Protein AF-A0A0D2M612-F1 (afdb_monomer_lite)

Secondary structure (DSSP, 8-state):
---------EEEESSS--HHHHHHTGGGS--HHHHHHHHT--S-EEEEEPPPBTTB---SEEEEEE--HHHHHHHHHHHHHHHHHHHHHHHHTTS------PPPP--S-PPPPEEEEEEE-TTT--EEEEEE-TT-EEEE--S---TTS-S--EEEEEEPPSSSEEEEEEEEEETTTEEEEEEEEEEE---STTTTS-TTTS-HHHHHHHTTHHHHHHHHHHHHHHHHHHTTPPPPPPPPHHHHHHHHHHHHHTT--SPPSSTTS----EEEE----SSS--

Foldseek 3Di:
DDDDDDADKDWAWLVDGDPLCVVQPVVVDDHQVRQCLFQVADDTKIKIFHDDFPNDGDTQKIKIWGAHPVVVVVVVVVQVVVVVVVVVCVVCVVPDDDDDDDDDDDDPDGQATKMWIWGAAPPQGKIKIFIAHQQKFKAQQQFPNDQLDDRQKIWIWHWDDDDQKIKIKTWIQHPPPGTDDIDIDIDGQDDDPCSSPDQVRSDPVSCVRHNCVVVVVVVVVVVVVVVCVVVVRHGHDGDDPPVSNVVRQVRRLVTGDRDTPDPDDRGTRMDIDGDPDDDDDD

InterPro domains:
  IPR010775 Protein of unknown function DUF1365 [PF07103] (6-71)
  IPR010775 Protein of unknown function DUF1365 [PF07103] (112-240)
  IPR010775 Protein of unknown function DUF1365 [PTHR33973] (4-253)

pLDDT: mean 79.57, std 15.53, range [31.64, 96.5]

Structure (mmCIF, N/CA/C/O backbone):
data_AF-A0A0D2M612-F1
#
_entry.id   AF-A0A0D2M612-F1
#
loop_
_atom_site.group_PDB
_atom_site.id
_atom_site.type_symbol
_atom_site.label_atom_id
_atom_site.label_alt_id
_atom_site.label_comp_id
_atom_site.label_asym_id
_atom_site.label_entity_id
_atom_site.label_seq_id
_atom_site.pdbx_PDB_ins_code
_atom_site.Cartn_x
_atom_site.Cartn_y
_atom_site.Cartn_z
_atom_site.occupancy
_atom_site.B_iso_or_equiv
_atom_site.auth_seq_id
_atom_site.auth_comp_id
_atom_site.auth_asym_id
_atom_site.auth_atom_id
_atom_site.pdbx_PDB_model_num
ATOM 1 N N . MET A 1 1 ? 21.727 5.507 -3.705 1.00 71.25 1 MET A N 1
ATOM 2 C CA . MET A 1 1 ? 21.324 6.864 -3.259 1.00 71.25 1 MET A CA 1
ATOM 3 C C . MET A 1 1 ? 20.181 6.697 -2.270 1.00 71.25 1 MET A C 1
ATOM 5 O O . MET A 1 1 ? 19.298 5.910 -2.564 1.00 71.25 1 MET A O 1
ATOM 9 N N . CYS A 1 2 ? 20.206 7.363 -1.112 1.00 81.06 2 CYS A N 1
ATOM 10 C CA . CYS A 1 2 ? 19.142 7.254 -0.105 1.00 81.06 2 CYS A CA 1
ATOM 11 C C . CYS A 1 2 ? 18.340 8.560 -0.070 1.00 81.06 2 CYS A C 1
ATOM 13 O O . CYS A 1 2 ? 18.929 9.632 0.064 1.00 81.06 2 CYS A O 1
ATOM 15 N N . VAL A 1 3 ? 17.015 8.472 -0.195 1.00 83.31 3 VAL A N 1
ATOM 16 C CA . VAL A 1 3 ? 16.101 9.618 -0.094 1.00 83.31 3 VAL A CA 1
ATOM 17 C C . VAL A 1 3 ? 15.212 9.407 1.126 1.00 83.31 3 VAL A C 1
ATOM 19 O O . VAL A 1 3 ? 14.628 8.340 1.294 1.00 83.31 3 VAL A O 1
ATOM 22 N N . ARG A 1 4 ? 15.118 10.419 1.992 1.00 87.69 4 ARG A N 1
ATOM 23 C CA . ARG A 1 4 ? 14.284 10.391 3.199 1.00 87.69 4 ARG A CA 1
ATOM 24 C C . ARG A 1 4 ? 13.426 11.640 3.253 1.00 87.69 4 ARG A C 1
ATOM 26 O O . ARG A 1 4 ? 13.924 12.743 3.045 1.00 87.69 4 ARG A O 1
ATOM 33 N N . TYR A 1 5 ? 12.150 11.465 3.556 1.00 85.69 5 TYR A N 1
ATOM 34 C CA . TYR A 1 5 ? 11.208 12.562 3.718 1.00 85.69 5 TYR A CA 1
ATOM 35 C C . TYR A 1 5 ? 10.126 12.172 4.722 1.00 85.69 5 TYR A C 1
ATOM 37 O O . TYR A 1 5 ? 9.835 10.994 4.920 1.00 85.69 5 TYR A O 1
ATOM 45 N N . ASN A 1 6 ? 9.559 13.175 5.389 1.00 87.62 6 ASN A N 1
ATOM 46 C CA . ASN A 1 6 ? 8.492 12.958 6.355 1.00 87.62 6 ASN A CA 1
ATOM 47 C C . ASN A 1 6 ? 7.161 12.824 5.630 1.00 87.62 6 ASN A C 1
ATOM 49 O O . ASN A 1 6 ? 6.849 13.634 4.754 1.00 87.62 6 ASN A O 1
ATOM 53 N N . VAL A 1 7 ? 6.377 11.841 6.054 1.00 87.75 7 VAL A N 1
ATOM 54 C CA . VAL A 1 7 ? 5.049 11.584 5.515 1.00 87.75 7 VAL A CA 1
ATOM 55 C C . VAL A 1 7 ? 4.008 11.503 6.610 1.00 87.75 7 VAL A C 1
ATOM 57 O O . VAL A 1 7 ? 4.328 11.167 7.751 1.00 87.75 7 VAL A O 1
ATOM 60 N N . ARG A 1 8 ? 2.758 11.788 6.249 1.00 88.38 8 ARG A N 1
ATOM 61 C CA . ARG A 1 8 ? 1.605 11.514 7.096 1.00 88.38 8 ARG A CA 1
ATOM 62 C C . ARG A 1 8 ? 0.716 10.500 6.391 1.00 88.38 8 ARG A C 1
ATOM 64 O O . ARG A 1 8 ? 0.225 10.765 5.301 1.00 88.38 8 ARG A O 1
ATOM 71 N N . VAL A 1 9 ? 0.545 9.351 7.029 1.00 91.25 9 VAL A N 1
ATOM 72 C CA . VAL A 1 9 ? -0.283 8.237 6.558 1.00 91.25 9 VAL A CA 1
ATOM 73 C C . VAL A 1 9 ? -1.474 8.065 7.493 1.00 91.25 9 VAL A C 1
ATOM 75 O O . VAL A 1 9 ? -1.416 8.482 8.654 1.00 91.25 9 VAL A O 1
ATOM 78 N N . ALA A 1 10 ? -2.548 7.470 6.991 1.00 92.44 10 ALA A N 1
ATOM 79 C CA . ALA A 1 10 ? -3.731 7.142 7.766 1.00 92.44 10 ALA A CA 1
ATOM 80 C C . ALA A 1 10 ? -3.769 5.634 8.015 1.00 92.44 10 ALA A C 1
ATOM 82 O O . ALA A 1 10 ? -3.538 4.843 7.102 1.00 92.44 10 ALA A O 1
ATOM 83 N N . LEU A 1 11 ? -4.065 5.260 9.258 1.00 93.31 11 LEU A N 1
ATOM 84 C CA . LEU A 1 11 ? -4.480 3.912 9.617 1.00 93.31 11 LEU A CA 1
ATOM 85 C C . LEU A 1 11 ? -5.979 3.984 9.910 1.00 93.31 11 LEU A C 1
ATOM 87 O O . LEU A 1 11 ? -6.378 4.624 10.883 1.00 93.31 11 LEU A O 1
ATOM 91 N N . VAL A 1 12 ? -6.782 3.404 9.030 1.00 93.38 12 VAL A N 1
ATOM 92 C CA . VAL A 1 12 ? -8.241 3.478 9.051 1.00 93.38 12 VAL A CA 1
ATOM 93 C C . VAL A 1 12 ? -8.795 2.137 9.499 1.00 93.38 12 VAL A C 1
ATOM 95 O O . VAL A 1 12 ? -8.426 1.110 8.939 1.00 93.38 12 VAL A O 1
ATOM 98 N N . ASP A 1 13 ? -9.671 2.147 10.495 1.00 93.88 13 ASP A N 1
ATOM 99 C CA . ASP A 1 13 ? -10.502 0.988 10.793 1.00 93.88 13 ASP A CA 1
ATOM 100 C C . ASP A 1 13 ? -11.608 0.902 9.735 1.00 93.88 13 ASP A C 1
ATOM 102 O O . ASP A 1 13 ? -12.352 1.864 9.555 1.00 93.88 13 ASP A O 1
ATOM 106 N N . LEU A 1 14 ? -11.665 -0.185 8.964 1.00 94.56 14 LEU A N 1
ATOM 107 C CA . LEU A 1 14 ? -12.682 -0.336 7.919 1.00 94.56 14 LEU A CA 1
ATOM 108 C C . LEU A 1 14 ? -14.039 -0.781 8.473 1.00 94.56 14 LEU A C 1
ATOM 110 O O . LEU A 1 14 ? -15.031 -0.668 7.752 1.00 94.56 14 LEU A O 1
ATOM 114 N N . ASP A 1 15 ? -14.086 -1.258 9.717 1.00 92.94 15 ASP A N 1
ATOM 115 C CA . ASP A 1 15 ? -15.319 -1.633 10.411 1.00 92.94 15 ASP A CA 1
ATOM 116 C C . ASP A 1 15 ? -15.980 -0.439 11.113 1.00 92.94 15 ASP A C 1
ATOM 118 O O . ASP A 1 15 ? -17.201 -0.404 11.254 1.00 92.94 15 ASP A O 1
ATOM 122 N N . ASP A 1 16 ? -15.187 0.571 11.477 1.00 92.81 16 ASP A N 1
ATOM 123 C CA . ASP A 1 16 ? -15.659 1.867 11.978 1.00 92.81 16 ASP A CA 1
ATOM 124 C C . ASP A 1 16 ? -14.892 3.029 11.310 1.00 92.81 16 ASP A C 1
ATOM 126 O O . ASP A 1 16 ? -14.028 3.676 11.921 1.00 92.81 16 ASP A O 1
ATOM 130 N N . PRO A 1 17 ? -15.134 3.281 10.007 1.00 92.69 17 PRO A N 1
ATOM 131 C CA . PRO A 1 17 ? -14.356 4.251 9.256 1.00 92.69 17 PRO A CA 1
ATOM 132 C C . PRO A 1 17 ? -14.694 5.694 9.658 1.00 92.69 17 PRO A C 1
ATOM 134 O O . PRO A 1 17 ? -15.864 6.070 9.777 1.00 92.69 17 PRO A O 1
ATOM 137 N N . PRO A 1 18 ? -13.689 6.582 9.767 1.00 90.88 18 PRO A N 1
ATOM 138 C CA . PRO A 1 18 ? -13.926 7.978 10.089 1.00 90.88 18 PRO A CA 1
ATOM 139 C C . PRO A 1 18 ? -14.673 8.681 8.949 1.00 90.88 18 PRO A C 1
ATOM 141 O O . PRO A 1 18 ? -14.439 8.430 7.765 1.00 90.88 18 PRO A O 1
ATOM 144 N N . ALA A 1 19 ? -15.513 9.658 9.298 1.00 89.88 19 ALA A N 1
ATOM 145 C CA . ALA A 1 19 ? -16.395 10.341 8.346 1.00 89.88 19 ALA A CA 1
ATOM 146 C C . ALA A 1 19 ? -15.673 10.962 7.133 1.00 89.88 19 ALA A C 1
ATOM 148 O O . ALA A 1 19 ? -16.235 11.026 6.039 1.00 89.88 19 ALA A O 1
ATOM 149 N N . TRP A 1 20 ? -14.429 11.428 7.303 1.00 89.06 20 TRP A N 1
ATOM 150 C CA . TRP A 1 20 ? -13.647 11.975 6.192 1.00 89.06 20 TRP A CA 1
ATOM 151 C C . TRP A 1 20 ? -13.295 10.904 5.152 1.00 89.06 20 TRP A C 1
ATOM 153 O O . TRP A 1 20 ? -13.288 11.210 3.961 1.00 89.06 20 TRP A O 1
ATOM 163 N N . PHE A 1 21 ? -13.036 9.665 5.583 1.00 91.81 21 PHE A N 1
ATOM 164 C CA . PHE A 1 21 ? -12.665 8.554 4.708 1.00 91.81 21 PHE A CA 1
ATOM 165 C C . PHE A 1 21 ? -13.871 8.111 3.888 1.00 91.81 21 PHE A C 1
ATOM 167 O O . PHE A 1 21 ? -13.800 8.078 2.659 1.00 91.81 21 PHE A O 1
ATOM 174 N N . VAL A 1 22 ? -15.003 7.901 4.569 1.00 91.25 22 VAL A N 1
ATOM 175 C CA . VAL A 1 22 ? -16.295 7.562 3.951 1.00 91.25 22 VAL A CA 1
ATOM 176 C C . VAL A 1 22 ? -16.655 8.555 2.847 1.00 91.25 22 VAL A C 1
ATOM 178 O O . VAL A 1 22 ? -17.017 8.165 1.741 1.00 91.25 22 VAL A O 1
ATOM 181 N N . ARG A 1 23 ? -16.501 9.857 3.116 1.00 89.56 23 ARG A N 1
ATOM 182 C CA . ARG A 1 23 ? -16.871 10.918 2.168 1.00 89.56 23 ARG A CA 1
ATOM 183 C C . ARG A 1 23 ? -15.920 11.085 0.985 1.00 89.56 23 ARG A C 1
ATOM 185 O O . ARG A 1 23 ? -16.337 11.674 -0.006 1.00 89.56 23 ARG A O 1
ATOM 192 N N . ARG A 1 24 ? -14.641 10.712 1.112 1.00 87.25 24 ARG A N 1
ATOM 193 C CA . ARG A 1 24 ? -13.596 11.176 0.175 1.00 87.25 24 ARG A CA 1
ATOM 194 C C . ARG A 1 24 ? -12.749 10.080 -0.461 1.00 87.25 24 ARG A C 1
ATOM 196 O O . ARG A 1 24 ? -12.130 10.378 -1.470 1.00 87.25 24 ARG A O 1
ATOM 203 N N . GLN A 1 25 ? -12.646 8.888 0.133 1.00 89.06 25 GLN A N 1
ATOM 204 C CA . GLN A 1 25 ? -11.690 7.857 -0.313 1.00 89.06 25 GLN A CA 1
ATOM 205 C C . GLN A 1 25 ? -12.197 6.414 -0.200 1.00 89.06 25 GLN A C 1
ATOM 207 O O . GLN A 1 25 ? -11.551 5.513 -0.724 1.00 89.06 25 GLN A O 1
ATOM 212 N N . GLN A 1 26 ? -13.336 6.153 0.453 1.00 90.62 26 GLN A N 1
ATOM 213 C CA . GLN A 1 26 ? -13.822 4.780 0.646 1.00 90.62 26 GLN A CA 1
ATOM 214 C C . GLN A 1 26 ? -14.010 4.013 -0.672 1.00 90.62 26 GLN A C 1
ATOM 216 O O . GLN A 1 26 ? -13.736 2.821 -0.721 1.00 90.62 26 GLN A O 1
ATOM 221 N N . GLN A 1 27 ? -14.440 4.688 -1.740 1.00 88.88 27 GLN A N 1
ATOM 222 C CA . GLN A 1 27 ? -14.674 4.061 -3.047 1.00 88.88 27 GLN A CA 1
ATOM 223 C C . GLN A 1 27 ? -13.384 3.585 -3.737 1.00 88.88 27 GLN A C 1
ATOM 225 O O . GLN A 1 27 ? -13.443 2.716 -4.603 1.00 88.88 27 GLN A O 1
ATOM 230 N N . ASP A 1 28 ? -12.224 4.113 -3.335 1.00 87.81 28 ASP A N 1
ATOM 231 C CA . ASP A 1 28 ? -10.924 3.761 -3.913 1.00 87.81 28 ASP A CA 1
ATOM 232 C C . ASP A 1 28 ? -10.301 2.509 -3.285 1.00 87.81 28 ASP A C 1
ATOM 234 O O . ASP A 1 28 ? -9.216 2.090 -3.703 1.00 87.81 28 ASP A O 1
ATOM 238 N N . HIS A 1 29 ? -10.952 1.930 -2.273 1.00 92.06 29 HIS A N 1
ATOM 239 C CA . HIS A 1 29 ? -10.407 0.884 -1.420 1.00 92.06 29 HIS A CA 1
ATOM 240 C C . HIS A 1 29 ? -11.385 -0.284 -1.251 1.00 92.06 29 HIS A C 1
ATOM 242 O O . HIS A 1 29 ? -12.597 -0.128 -1.380 1.00 92.06 29 HIS A O 1
ATOM 248 N N . LEU A 1 30 ? -10.852 -1.466 -0.921 1.00 94.00 30 LEU A N 1
ATOM 249 C CA . LEU A 1 30 ? -11.680 -2.584 -0.471 1.00 94.00 30 LEU A CA 1
ATOM 250 C C . LEU A 1 30 ? -12.472 -2.201 0.786 1.00 94.00 30 LEU A C 1
ATOM 252 O O . LEU A 1 30 ? -11.950 -1.541 1.687 1.00 94.00 30 LEU A O 1
ATOM 256 N N . THR A 1 31 ? -13.710 -2.680 0.856 1.00 95.88 31 THR A N 1
ATOM 257 C CA . THR A 1 31 ? -14.494 -2.724 2.099 1.00 95.88 31 THR A CA 1
ATOM 258 C C . THR A 1 31 ? -13.932 -3.778 3.061 1.00 95.88 31 THR A C 1
ATOM 260 O O . THR A 1 31 ? -13.189 -4.671 2.640 1.00 95.88 31 THR A O 1
ATOM 263 N N . ALA A 1 32 ? -14.303 -3.710 4.346 1.00 94.25 32 ALA A N 1
ATOM 264 C CA . ALA A 1 32 ? -13.891 -4.706 5.339 1.00 94.25 32 ALA A CA 1
ATOM 265 C C . ALA A 1 32 ? -14.277 -6.135 4.912 1.00 94.25 32 ALA A C 1
ATOM 267 O O . ALA A 1 32 ? -13.448 -7.040 4.962 1.00 94.25 32 ALA A O 1
ATOM 268 N N . ASP A 1 33 ? -15.491 -6.328 4.390 1.00 94.12 33 ASP A N 1
ATOM 269 C CA . ASP A 1 33 ? -15.976 -7.644 3.958 1.00 94.12 33 ASP A CA 1
ATOM 270 C C . ASP A 1 33 ? -15.248 -8.173 2.720 1.00 94.12 33 ASP A C 1
ATOM 272 O O . ASP A 1 33 ? -14.904 -9.353 2.660 1.00 94.12 33 ASP A O 1
ATOM 276 N N . GLN A 1 34 ? -14.934 -7.303 1.756 1.00 94.31 34 GLN A N 1
ATOM 277 C CA . GLN A 1 34 ? -14.119 -7.692 0.602 1.00 94.31 34 GLN A CA 1
ATOM 278 C C . GLN A 1 34 ? -12.700 -8.082 1.023 1.00 94.31 34 GLN A C 1
ATOM 280 O O . GLN A 1 34 ? -12.169 -9.072 0.526 1.00 94.31 34 GLN A O 1
ATOM 285 N N . ALA A 1 35 ? -12.092 -7.334 1.947 1.00 93.62 35 ALA A N 1
ATOM 286 C CA . ALA A 1 35 ? -10.764 -7.649 2.463 1.00 93.62 35 ALA A CA 1
ATOM 287 C C . ALA A 1 35 ? -10.759 -8.973 3.247 1.00 93.62 35 ALA A C 1
ATOM 289 O O . ALA A 1 35 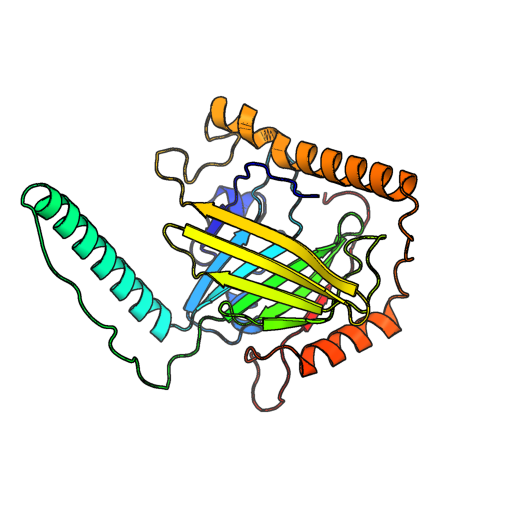? -9.899 -9.816 3.004 1.00 93.62 35 ALA A O 1
ATOM 290 N N . ARG A 1 36 ? -11.761 -9.211 4.103 1.00 91.62 36 ARG A N 1
ATOM 291 C CA . ARG A 1 36 ? -11.971 -10.498 4.791 1.00 91.62 36 ARG A CA 1
ATOM 292 C C . ARG A 1 36 ? -12.104 -11.656 3.820 1.00 91.62 36 ARG A C 1
ATOM 294 O O . ARG A 1 36 ? -11.430 -12.669 3.977 1.00 91.62 36 ARG A O 1
ATOM 301 N N . GLN A 1 37 ? -12.949 -11.495 2.803 1.00 91.31 37 GLN A N 1
ATOM 302 C CA . GLN A 1 37 ? -13.155 -12.517 1.786 1.00 91.31 37 GLN A CA 1
ATOM 303 C C . GLN A 1 37 ? -11.858 -12.803 1.023 1.00 91.31 37 GLN A C 1
ATOM 305 O O . GLN A 1 37 ? -11.543 -13.965 0.783 1.00 91.31 37 GLN A O 1
ATOM 310 N N . PHE A 1 38 ? -11.103 -11.761 0.668 1.00 90.06 38 PHE A N 1
ATOM 311 C CA . PHE A 1 38 ? -9.842 -11.894 -0.055 1.00 90.06 38 PHE A CA 1
ATOM 312 C C . PHE A 1 38 ? -8.757 -12.569 0.796 1.00 90.06 38 PHE A C 1
ATOM 314 O O . PHE A 1 38 ? -8.058 -13.449 0.308 1.00 90.06 38 PHE A O 1
ATOM 321 N N . ALA A 1 39 ? -8.631 -12.202 2.074 1.00 88.88 39 ALA A N 1
ATOM 322 C CA . ALA A 1 39 ? -7.626 -12.756 2.984 1.00 88.88 39 ALA A CA 1
ATOM 323 C C . ALA A 1 39 ? -8.046 -14.073 3.665 1.00 88.88 39 ALA A C 1
ATOM 325 O O . ALA A 1 39 ? -7.215 -14.718 4.295 1.00 88.88 39 ALA A O 1
ATOM 326 N N . GLY A 1 40 ? -9.317 -14.479 3.571 1.00 88.06 40 GLY A N 1
ATOM 327 C CA . GLY A 1 40 ? -9.838 -15.647 4.289 1.00 88.06 40 GLY A CA 1
ATOM 328 C C . GLY A 1 40 ? -9.921 -15.453 5.807 1.00 88.06 40 GLY A C 1
ATOM 329 O O . GLY A 1 40 ? -9.752 -16.412 6.559 1.00 88.06 40 GLY A O 1
ATOM 330 N N . THR A 1 41 ? -10.155 -14.224 6.270 1.00 89.50 41 THR A N 1
ATOM 331 C CA . THR A 1 41 ? -10.194 -13.864 7.698 1.00 89.50 41 THR A CA 1
ATOM 332 C C . THR A 1 41 ? -11.591 -13.426 8.137 1.00 89.50 41 THR A C 1
ATOM 334 O O . THR A 1 41 ? -12.449 -13.137 7.308 1.00 89.50 41 THR A O 1
ATOM 337 N N . ASP A 1 42 ? -11.830 -13.329 9.447 1.00 89.56 42 ASP A N 1
ATOM 338 C CA . ASP A 1 42 ? -13.162 -13.049 10.004 1.00 89.56 42 ASP A CA 1
ATOM 339 C C . ASP A 1 42 ? -13.203 -11.977 11.114 1.00 89.56 42 ASP A C 1
ATOM 341 O O . ASP A 1 42 ? -14.265 -11.727 11.681 1.00 89.56 42 ASP A O 1
ATOM 345 N N . GLY A 1 43 ? -12.071 -11.350 11.441 1.00 89.19 43 GLY A N 1
ATOM 346 C CA . GLY A 1 43 ? -11.941 -10.272 12.429 1.00 89.19 43 GLY A CA 1
ATOM 347 C C . GLY A 1 43 ? -11.844 -8.877 11.800 1.00 89.19 43 GLY A C 1
ATOM 348 O O . GLY A 1 43 ? -12.288 -8.666 10.669 1.00 89.19 43 GLY A O 1
ATOM 349 N N . ASN A 1 44 ? -11.283 -7.917 12.546 1.00 91.44 44 ASN A N 1
ATOM 350 C CA . ASN A 1 44 ? -11.106 -6.528 12.088 1.00 91.44 44 ASN A CA 1
ATOM 351 C C . ASN A 1 44 ? -10.299 -6.427 10.801 1.00 91.44 44 ASN A C 1
ATOM 353 O O . ASN A 1 44 ? -9.385 -7.229 10.570 1.00 91.44 44 ASN A O 1
ATOM 357 N N . VAL A 1 45 ? -10.520 -5.335 10.069 1.00 94.38 45 VAL A N 1
ATOM 358 C CA . VAL A 1 45 ? -9.618 -4.927 8.991 1.00 94.38 45 VAL A CA 1
ATOM 359 C C . VAL A 1 45 ? -9.121 -3.499 9.197 1.00 94.38 45 VAL A C 1
ATOM 361 O O . VAL A 1 45 ? -9.897 -2.548 9.210 1.00 94.38 45 VAL A O 1
ATOM 364 N N . LEU A 1 46 ? -7.798 -3.337 9.303 1.00 95.12 46 LEU A N 1
ATOM 365 C CA . LEU A 1 46 ? -7.156 -2.021 9.352 1.00 95.12 46 LEU A CA 1
ATOM 366 C C . LEU A 1 46 ? -6.486 -1.703 8.015 1.00 95.12 46 LEU A C 1
ATOM 368 O O . LEU A 1 46 ? -5.645 -2.462 7.542 1.00 95.12 46 LEU A O 1
ATOM 372 N N . LEU A 1 47 ? -6.790 -0.550 7.432 1.00 96.50 47 LEU A N 1
ATOM 373 C CA . LEU A 1 47 ? -6.200 -0.058 6.192 1.00 96.50 47 LEU A CA 1
ATOM 374 C C . LEU A 1 47 ? -5.121 0.989 6.478 1.00 96.50 47 LEU A C 1
ATOM 376 O O . LEU A 1 47 ? -5.405 2.057 7.012 1.00 96.50 47 LEU A O 1
ATOM 380 N N . LEU A 1 48 ? -3.889 0.724 6.050 1.00 95.69 48 LEU A N 1
ATOM 381 C CA . LEU A 1 48 ? -2.836 1.727 5.937 1.00 95.69 48 LEU A CA 1
ATOM 382 C C . LEU A 1 48 ? -2.843 2.328 4.527 1.00 95.69 48 LEU A C 1
ATOM 384 O O . LEU A 1 48 ? -2.600 1.614 3.554 1.00 95.69 48 LEU A O 1
ATOM 388 N N . THR A 1 49 ? -3.089 3.633 4.427 1.00 94.06 49 THR A N 1
ATOM 389 C CA . THR A 1 49 ? -3.194 4.354 3.148 1.00 94.06 49 THR A CA 1
ATOM 390 C C . THR A 1 49 ? -2.716 5.804 3.269 1.00 94.06 49 THR A C 1
ATOM 392 O O . THR A 1 49 ? -2.614 6.358 4.371 1.00 94.06 49 THR A O 1
ATOM 395 N N . ASN A 1 50 ? -2.437 6.447 2.137 1.00 91.06 50 ASN A N 1
ATOM 396 C CA . ASN A 1 50 ? -2.203 7.887 2.089 1.00 91.06 50 ASN A CA 1
ATOM 397 C C . ASN A 1 50 ? -3.545 8.648 2.081 1.00 91.06 50 ASN A C 1
ATOM 399 O O . ASN A 1 50 ? -4.351 8.457 1.164 1.00 91.06 50 ASN A O 1
ATOM 403 N N . PRO A 1 51 ? -3.798 9.536 3.062 1.00 89.06 51 PRO A N 1
ATOM 404 C CA . PRO A 1 51 ? -5.003 10.349 3.060 1.00 89.06 51 PRO A CA 1
ATOM 405 C C . PRO A 1 51 ? -4.954 11.395 1.941 1.00 89.06 51 PRO A C 1
ATOM 407 O O . PRO A 1 51 ? -3.887 11.920 1.607 1.00 89.06 51 PRO A O 1
ATOM 410 N N . VAL A 1 52 ? -6.123 11.739 1.406 1.00 85.44 52 VAL A N 1
ATOM 411 C CA . VAL A 1 52 ? -6.285 12.824 0.436 1.00 85.44 52 VAL A CA 1
ATOM 412 C C . VAL A 1 52 ? -5.836 14.149 1.044 1.00 85.44 52 VAL A C 1
ATOM 414 O O . VAL A 1 52 ? -6.127 14.456 2.205 1.00 85.44 52 VAL A O 1
ATOM 417 N N . SER A 1 53 ? -5.115 14.945 0.259 1.00 82.75 53 SER A N 1
ATOM 418 C CA . SER A 1 53 ? -4.564 16.218 0.715 1.00 82.75 53 SER A CA 1
ATOM 419 C C . SER A 1 53 ? -4.593 17.244 -0.414 1.00 82.75 53 SER A C 1
ATOM 421 O O . SER A 1 53 ? -4.028 17.005 -1.482 1.00 82.75 53 SER A O 1
ATOM 423 N N . ALA A 1 54 ? -5.268 18.377 -0.197 1.00 78.06 54 ALA A N 1
ATOM 424 C CA . ALA A 1 54 ? -5.479 19.421 -1.201 1.00 78.06 54 ALA A CA 1
ATOM 425 C C . ALA A 1 54 ? -6.086 18.879 -2.512 1.00 78.06 54 ALA A C 1
ATOM 427 O O . ALA A 1 54 ? -5.660 19.237 -3.607 1.00 78.06 54 ALA A O 1
ATOM 428 N N . GLY A 1 55 ? -7.053 17.961 -2.391 1.00 77.00 55 GLY A N 1
ATOM 429 C CA . GLY A 1 55 ? -7.746 17.344 -3.531 1.00 77.00 55 GLY A CA 1
ATOM 430 C C . GLY A 1 55 ? -6.915 16.344 -4.340 1.00 77.00 55 GLY A C 1
ATOM 431 O O . GLY A 1 55 ? -7.386 15.873 -5.368 1.00 77.00 55 GLY A O 1
ATOM 432 N N . TYR A 1 56 ? -5.704 16.000 -3.895 1.00 76.38 56 TYR A N 1
ATOM 433 C CA . TYR A 1 56 ? -4.826 15.074 -4.599 1.00 76.38 56 TYR A CA 1
ATOM 434 C C . TYR A 1 56 ? -4.372 13.933 -3.684 1.00 76.38 56 TYR A C 1
ATOM 436 O O . TYR A 1 56 ? -4.057 14.133 -2.506 1.00 76.38 56 TYR A O 1
ATOM 444 N N . THR A 1 57 ? -4.308 12.730 -4.252 1.00 79.75 57 THR A N 1
ATOM 445 C CA . THR A 1 57 ? -3.844 11.520 -3.571 1.00 79.75 57 THR A CA 1
ATOM 446 C C . THR A 1 57 ? -2.853 10.801 -4.474 1.00 79.75 57 THR A C 1
ATOM 448 O O . THR A 1 57 ? -3.190 10.397 -5.583 1.00 79.75 57 THR A O 1
ATOM 451 N N . GLN A 1 58 ? -1.633 10.592 -3.981 1.00 79.88 58 GLN A N 1
ATOM 452 C CA . GLN A 1 58 ? -0.685 9.657 -4.581 1.00 79.88 58 GLN A CA 1
ATOM 453 C C . GLN A 1 58 ? -0.435 8.539 -3.577 1.00 79.88 58 GLN A C 1
ATOM 455 O O . GLN A 1 58 ? 0.224 8.750 -2.558 1.00 79.88 58 GLN A O 1
ATOM 460 N N . ASN A 1 59 ? -0.982 7.360 -3.853 1.00 84.38 59 ASN A N 1
ATOM 461 C CA . ASN A 1 59 ? -0.936 6.215 -2.955 1.00 84.38 59 ASN A CA 1
ATOM 462 C C . ASN A 1 59 ? -0.337 4.995 -3.680 1.00 84.38 59 ASN A C 1
ATOM 464 O O . ASN A 1 59 ? -1.075 4.229 -4.294 1.00 84.38 59 ASN A O 1
ATOM 468 N N . PRO A 1 60 ? 1.000 4.837 -3.684 1.00 85.31 60 PRO A N 1
ATOM 469 C CA . PRO A 1 60 ? 1.655 3.760 -4.429 1.00 85.31 60 PRO A CA 1
ATOM 470 C C . PRO A 1 60 ? 1.410 2.374 -3.817 1.00 85.31 60 PRO A C 1
ATOM 472 O O . PRO A 1 60 ? 1.502 1.373 -4.526 1.00 85.31 60 PRO A O 1
ATOM 475 N N . ILE A 1 61 ? 1.109 2.309 -2.515 1.00 91.50 61 ILE A N 1
ATOM 476 C CA . ILE A 1 61 ? 0.816 1.064 -1.810 1.00 91.50 61 ILE A CA 1
ATOM 477 C C . ILE A 1 61 ? -0.197 1.295 -0.685 1.00 91.50 61 ILE A C 1
ATOM 479 O O . ILE A 1 61 ? -0.004 2.181 0.147 1.00 91.50 61 ILE A O 1
ATOM 483 N N . SER A 1 62 ? -1.232 0.458 -0.639 1.00 94.75 62 SER A N 1
ATOM 484 C CA . SER A 1 62 ? -2.102 0.283 0.527 1.00 94.75 62 SER A CA 1
ATOM 485 C C . SER A 1 62 ? -1.819 -1.069 1.173 1.00 94.75 62 SER A C 1
ATOM 487 O O . SER A 1 62 ? -1.561 -2.048 0.469 1.00 94.75 62 SER A O 1
ATOM 489 N N . VAL A 1 63 ? -1.895 -1.142 2.502 1.00 96.12 63 VAL A N 1
ATOM 490 C CA . VAL A 1 63 ? -1.775 -2.412 3.234 1.00 96.12 63 VAL A CA 1
ATOM 491 C C . VAL A 1 63 ? -3.005 -2.624 4.102 1.00 96.12 63 VAL A C 1
ATOM 493 O O . VAL A 1 63 ? -3.278 -1.807 4.980 1.00 96.12 63 VAL A O 1
ATOM 496 N N . TYR A 1 64 ? -3.722 -3.721 3.869 1.00 96.31 64 TYR A N 1
ATOM 497 C CA . TYR A 1 64 ? -4.874 -4.129 4.673 1.00 96.31 64 TYR A CA 1
ATOM 498 C C . TYR A 1 64 ? -4.423 -5.193 5.667 1.00 96.31 64 TYR A C 1
ATOM 500 O O . TYR A 1 64 ? -4.038 -6.280 5.254 1.00 96.31 64 TYR A O 1
ATOM 508 N N . TYR A 1 65 ? -4.461 -4.896 6.959 1.00 94.38 65 TYR A N 1
ATOM 509 C CA . TYR A 1 65 ? -4.193 -5.852 8.030 1.00 94.38 65 TYR A CA 1
ATOM 510 C C . TYR A 1 65 ? -5.497 -6.552 8.386 1.00 94.38 65 TYR A C 1
ATOM 512 O O . TYR A 1 65 ? -6.404 -5.923 8.933 1.00 94.38 65 TYR A O 1
ATOM 520 N N . CYS A 1 66 ? -5.585 -7.831 8.044 1.00 93.38 66 CYS A N 1
ATOM 521 C CA . CYS A 1 66 ? -6.772 -8.656 8.188 1.00 93.38 66 CYS A CA 1
ATOM 522 C C . CYS A 1 66 ? -6.551 -9.642 9.340 1.00 93.38 66 CYS A C 1
ATOM 524 O O . CYS A 1 66 ? -5.628 -10.460 9.310 1.00 93.38 66 CYS A O 1
ATOM 526 N N . TYR A 1 67 ? -7.376 -9.538 10.378 1.00 89.81 67 TYR A N 1
ATOM 527 C CA . TYR A 1 67 ? -7.227 -10.324 11.602 1.00 89.81 67 TYR A CA 1
ATOM 528 C C . TYR A 1 67 ? -8.191 -11.507 11.638 1.00 89.81 67 TYR A C 1
ATOM 530 O O . TYR A 1 67 ? -9.319 -11.403 11.164 1.00 89.81 67 TYR A O 1
ATOM 538 N N . GLY A 1 68 ? -7.792 -12.610 12.274 1.00 88.00 68 GLY A N 1
ATOM 539 C CA . GLY A 1 68 ? -8.739 -13.619 12.756 1.00 88.00 68 GLY A CA 1
ATOM 540 C C . GLY A 1 68 ? -9.375 -13.189 14.083 1.00 88.00 68 GLY A C 1
ATOM 541 O O . GLY A 1 68 ? -8.705 -12.572 14.918 1.00 88.00 68 GLY A O 1
ATOM 542 N N . ARG A 1 69 ? -10.644 -13.538 14.337 1.00 76.62 69 ARG A N 1
ATOM 543 C CA . ARG A 1 69 ? -11.354 -13.145 15.578 1.00 76.62 69 ARG A CA 1
ATOM 544 C C . ARG A 1 69 ? -10.618 -13.525 16.867 1.00 76.62 69 ARG A C 1
ATOM 546 O O . ARG A 1 69 ? -10.639 -12.757 17.826 1.00 76.62 69 ARG A O 1
ATOM 553 N N . ARG A 1 70 ? -9.957 -14.688 16.901 1.00 75.06 70 ARG A N 1
ATOM 554 C CA . ARG A 1 70 ? -9.178 -15.143 18.070 1.00 75.06 70 ARG A CA 1
ATOM 555 C C . ARG A 1 70 ? -7.936 -14.283 18.306 1.00 75.06 70 ARG A C 1
ATOM 557 O O . ARG A 1 70 ? -7.719 -13.820 19.420 1.00 75.06 70 ARG A O 1
ATOM 564 N N . GLU A 1 71 ? -7.167 -13.998 17.259 1.00 72.81 71 GLU A N 1
ATOM 565 C CA . GLU A 1 71 ? -5.973 -13.155 17.376 1.00 72.81 71 GLU A CA 1
ATOM 566 C C . GLU A 1 71 ? -6.301 -11.712 17.732 1.00 72.81 71 GLU A C 1
ATOM 568 O O . GLU A 1 71 ? -5.561 -11.075 18.478 1.00 72.81 71 GLU A O 1
ATOM 573 N N . GLN A 1 72 ? -7.416 -11.190 17.223 1.00 70.69 72 GLN A N 1
ATOM 574 C CA . GLN A 1 72 ? -7.861 -9.845 17.562 1.00 70.69 72 GLN A CA 1
ATOM 575 C C . GLN A 1 72 ? -8.072 -9.707 19.077 1.00 70.69 72 GLN A C 1
ATOM 577 O O . GLN A 1 72 ? -7.605 -8.735 19.672 1.00 70.69 72 GLN A O 1
ATOM 582 N N . GLN A 1 73 ? -8.702 -10.700 19.712 1.00 77.00 73 GLN A N 1
ATOM 583 C CA . GLN A 1 73 ? -8.880 -10.735 21.167 1.00 77.00 73 GLN A CA 1
ATOM 584 C C . GLN A 1 73 ? -7.534 -10.812 21.897 1.00 77.00 73 GLN A C 1
ATOM 586 O O . GLN A 1 73 ? -7.296 -10.052 22.835 1.00 77.00 73 GLN A O 1
ATOM 591 N N . GLU A 1 74 ? -6.619 -11.672 21.448 1.00 79.25 74 GLU A N 1
ATOM 592 C CA . GLU A 1 74 ? -5.280 -11.779 22.038 1.00 79.25 74 GLU A CA 1
ATOM 593 C C . GLU A 1 74 ? -4.462 -10.494 21.886 1.00 79.25 74 GLU A C 1
ATOM 595 O O . GLU A 1 74 ? -3.709 -10.120 22.786 1.00 79.25 74 GLU A O 1
ATOM 600 N N . GLN A 1 75 ? -4.575 -9.806 20.751 1.00 74.06 75 GLN A N 1
ATOM 601 C CA . GLN A 1 75 ? -3.838 -8.579 20.490 1.00 74.06 75 GLN A CA 1
ATOM 602 C C . GLN A 1 75 ? -4.413 -7.409 21.293 1.00 74.06 75 GLN A C 1
ATOM 604 O O . GLN A 1 75 ? -3.636 -6.622 21.834 1.00 74.06 75 GLN A O 1
ATOM 609 N N . GLN A 1 76 ? -5.737 -7.346 21.459 1.00 75.94 76 GLN A N 1
ATOM 610 C CA . GLN A 1 76 ? -6.388 -6.418 22.388 1.00 75.94 76 GLN A CA 1
ATOM 611 C C . GLN A 1 76 ? -5.940 -6.677 23.830 1.00 75.94 76 GLN A C 1
ATOM 613 O O . GLN A 1 76 ? -5.511 -5.743 24.503 1.00 75.94 76 GLN A O 1
ATOM 618 N N . GLN A 1 77 ? -5.914 -7.938 24.278 1.00 79.75 77 GLN A N 1
ATOM 619 C CA . GLN A 1 77 ? -5.401 -8.301 25.605 1.00 79.75 77 GLN A CA 1
ATOM 620 C C . GLN A 1 77 ? -3.920 -7.932 25.769 1.00 79.75 77 GLN A C 1
ATOM 622 O O . GLN A 1 77 ? -3.531 -7.357 26.785 1.00 79.75 77 GLN A O 1
ATOM 627 N N . LYS A 1 78 ? -3.075 -8.206 24.764 1.00 79.81 78 LYS A N 1
ATOM 628 C CA . LYS A 1 78 ? -1.652 -7.822 24.777 1.00 79.81 78 LYS A CA 1
ATOM 629 C C . LYS A 1 78 ? -1.481 -6.305 24.828 1.00 79.81 78 LYS A C 1
ATOM 631 O O . LYS A 1 78 ? -0.600 -5.841 25.550 1.00 79.81 78 LYS A O 1
ATOM 636 N N . GLN A 1 79 ? -2.288 -5.541 24.090 1.00 75.25 79 GLN A N 1
ATOM 637 C CA . GLN A 1 79 ? -2.266 -4.076 24.124 1.00 75.25 79 GLN A CA 1
ATOM 638 C C . GLN A 1 79 ? -2.719 -3.543 25.480 1.00 75.25 79 GLN A C 1
ATOM 640 O O . GLN A 1 79 ? -2.033 -2.691 26.037 1.00 75.25 79 GLN A O 1
ATOM 645 N N . GLN A 1 80 ? -3.799 -4.081 26.043 1.00 79.44 80 GLN A N 1
ATOM 646 C CA . GLN A 1 80 ? -4.301 -3.697 27.361 1.00 79.44 80 GLN A CA 1
ATOM 647 C C . GLN A 1 80 ? -3.255 -3.977 28.448 1.00 79.44 80 GLN A C 1
ATOM 649 O O . GLN A 1 80 ? -2.862 -3.064 29.166 1.00 79.44 80 GLN A O 1
ATOM 654 N N . GLN A 1 81 ? -2.655 -5.171 28.450 1.00 80.56 81 GLN A N 1
ATOM 655 C CA . GLN A 1 81 ? -1.541 -5.497 29.347 1.00 80.56 81 GLN A CA 1
ATOM 656 C C . GLN A 1 81 ? -0.296 -4.631 29.101 1.00 80.56 81 GLN A C 1
ATOM 658 O O . GLN A 1 81 ? 0.471 -4.364 30.021 1.00 80.56 81 GLN A O 1
ATOM 663 N N . GLN A 1 82 ? -0.005 -4.227 27.858 1.00 76.25 82 GLN A N 1
ATOM 664 C CA . GLN A 1 82 ? 1.096 -3.297 27.580 1.00 76.25 82 GLN A CA 1
ATOM 665 C C . GLN A 1 82 ? 0.793 -1.894 28.101 1.00 76.25 82 GLN A C 1
ATOM 667 O O . GLN A 1 82 ? 1.711 -1.254 28.604 1.00 76.25 82 GLN A O 1
ATOM 672 N N . GLN A 1 83 ? -0.450 -1.424 27.996 1.00 76.19 83 GLN A N 1
ATOM 673 C CA . GLN A 1 83 ? -0.879 -0.137 28.535 1.00 76.19 83 GLN A CA 1
ATOM 674 C C . GLN A 1 83 ? -0.843 -0.143 30.061 1.00 76.19 83 GLN A C 1
ATOM 676 O O . GLN A 1 83 ? -0.272 0.779 30.634 1.00 76.19 83 GLN A O 1
ATOM 681 N N . GLU A 1 84 ? -1.336 -1.203 30.700 1.00 81.25 84 GLU A N 1
ATOM 682 C CA . GLU A 1 84 ? -1.217 -1.426 32.145 1.00 81.25 84 GLU A CA 1
ATOM 683 C C . GLU A 1 84 ? 0.256 -1.440 32.559 1.00 81.25 84 GLU A C 1
ATOM 685 O O . GLU A 1 84 ? 0.674 -0.604 33.348 1.00 81.25 84 GLU A O 1
ATOM 690 N N . ARG A 1 85 ? 1.108 -2.241 31.901 1.00 79.56 85 ARG A N 1
ATOM 691 C CA . ARG A 1 85 ? 2.560 -2.230 32.159 1.00 79.56 85 ARG A CA 1
ATOM 692 C C . ARG A 1 85 ? 3.221 -0.877 31.897 1.00 79.56 85 ARG A C 1
ATOM 694 O O 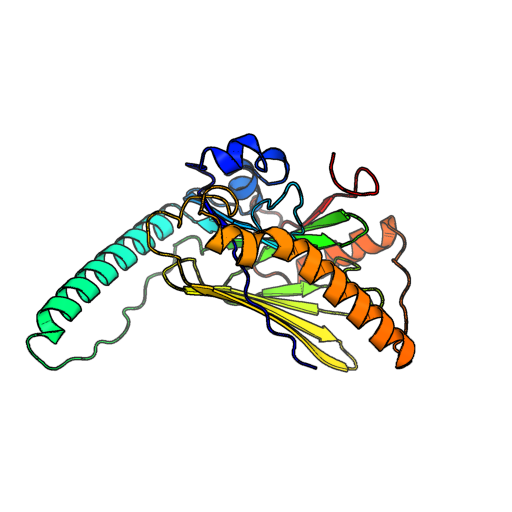. ARG A 1 85 ? 4.242 -0.586 32.508 1.00 79.56 85 ARG A O 1
ATOM 701 N N . GLN A 1 86 ? 2.726 -0.066 30.962 1.00 75.31 86 GLN A N 1
ATOM 702 C CA . GLN A 1 86 ? 3.243 1.285 30.720 1.00 75.31 86 GLN A CA 1
ATOM 703 C C . GLN A 1 86 ? 2.767 2.274 31.785 1.00 75.31 86 GLN A C 1
ATOM 705 O O . GLN A 1 86 ? 3.528 3.171 32.137 1.00 75.31 86 GLN A O 1
ATOM 710 N N . GLN A 1 87 ? 1.547 2.125 32.297 1.00 74.19 87 GLN A N 1
ATOM 711 C CA . GLN A 1 87 ? 1.026 2.904 33.419 1.00 74.19 87 GLN A CA 1
ATOM 712 C C . GLN A 1 87 ? 1.756 2.530 34.707 1.00 74.19 87 GLN A C 1
ATOM 714 O O . GLN A 1 87 ? 2.282 3.423 35.365 1.00 74.19 87 GLN A O 1
ATOM 719 N N . ASP A 1 88 ? 1.920 1.237 34.976 1.00 77.19 88 ASP A N 1
ATOM 720 C CA . ASP A 1 88 ? 2.718 0.710 36.080 1.00 77.19 88 ASP A CA 1
ATOM 721 C C . ASP A 1 88 ? 4.176 1.129 35.940 1.00 77.19 88 ASP A C 1
ATOM 723 O O . ASP A 1 88 ? 4.756 1.574 36.914 1.00 77.19 88 ASP A O 1
ATOM 727 N N . ARG A 1 89 ? 4.769 1.111 34.733 1.00 71.94 89 ARG A N 1
ATOM 728 C CA . ARG A 1 89 ? 6.110 1.681 34.505 1.00 71.94 89 ARG A CA 1
ATOM 729 C C . ARG A 1 89 ? 6.155 3.191 34.661 1.00 71.94 89 ARG A C 1
ATOM 731 O O . ARG A 1 89 ? 7.199 3.680 35.049 1.00 71.94 89 ARG A O 1
ATOM 738 N N . ARG A 1 90 ? 5.103 3.952 34.351 1.00 70.81 90 ARG A N 1
ATOM 739 C CA . ARG A 1 90 ? 5.067 5.403 34.626 1.00 70.81 90 ARG A CA 1
ATOM 740 C C . ARG A 1 90 ? 4.954 5.673 36.128 1.00 70.81 90 ARG A C 1
ATOM 742 O O . ARG A 1 90 ? 5.550 6.636 36.598 1.00 70.81 90 ARG A O 1
ATOM 749 N N . GLN A 1 91 ? 4.251 4.813 36.864 1.00 68.69 91 GLN A N 1
ATOM 750 C CA . GLN A 1 91 ? 4.137 4.858 38.324 1.00 68.69 91 GLN A CA 1
ATOM 751 C C . GLN A 1 91 ? 5.424 4.357 39.013 1.00 68.69 91 GLN A C 1
ATOM 753 O O . GLN A 1 91 ? 5.912 4.989 39.939 1.00 68.69 91 GLN A O 1
ATOM 758 N N . GLN A 1 92 ? 6.057 3.297 38.506 1.00 65.50 92 GLN A N 1
ATOM 759 C CA . GLN A 1 92 ? 7.339 2.746 38.968 1.00 65.50 92 GLN A CA 1
ATOM 760 C C . GLN A 1 92 ? 8.552 3.514 38.430 1.00 65.50 92 GLN A C 1
ATOM 762 O O . GLN A 1 92 ? 9.608 3.477 39.030 1.00 65.50 92 GLN A O 1
ATOM 767 N N . GLN A 1 93 ? 8.466 4.299 37.356 1.00 59.03 93 GLN A N 1
ATOM 768 C CA . GLN A 1 93 ? 9.535 5.255 37.016 1.00 59.03 93 GLN A CA 1
ATOM 769 C C . GLN A 1 93 ? 9.612 6.407 38.030 1.00 59.03 93 GLN A C 1
ATOM 771 O O . GLN A 1 93 ? 10.604 7.129 38.037 1.00 59.03 93 GLN A O 1
ATOM 776 N N . GLN A 1 94 ? 8.625 6.543 38.928 1.00 58.22 94 GLN A N 1
ATOM 777 C CA . GLN A 1 94 ? 8.748 7.347 40.148 1.00 58.22 94 GLN A CA 1
ATOM 778 C C . GLN A 1 94 ? 9.355 6.564 41.336 1.00 58.22 94 GLN A C 1
ATOM 780 O O . GLN A 1 94 ? 9.662 7.180 42.351 1.00 58.22 94 GLN A O 1
ATOM 785 N N . HIS A 1 95 ? 9.559 5.244 41.233 1.00 55.94 95 HIS A N 1
ATOM 786 C CA . HIS A 1 95 ? 10.139 4.346 42.250 1.00 55.94 95 HIS A CA 1
ATOM 787 C C . HIS A 1 95 ? 11.017 3.276 41.565 1.00 55.94 95 HIS A C 1
ATOM 789 O O . HIS A 1 95 ? 10.539 2.209 41.191 1.00 55.94 95 HIS A O 1
ATOM 795 N N . GLU A 1 96 ? 12.292 3.585 41.333 1.00 49.50 96 GLU A N 1
ATOM 796 C CA . GLU A 1 96 ? 13.202 2.789 40.497 1.00 49.50 96 GLU A CA 1
ATOM 797 C C . GLU A 1 96 ? 13.259 1.259 40.741 1.00 49.50 96 GLU A C 1
ATOM 799 O O . GLU A 1 96 ? 13.289 0.776 41.868 1.00 49.50 96 GLU A O 1
ATOM 804 N N . GLN A 1 97 ? 13.513 0.578 39.610 1.00 47.62 97 GLN A N 1
ATOM 805 C CA . GLN A 1 97 ? 14.288 -0.655 39.370 1.00 47.62 97 GLN A CA 1
ATOM 806 C C . GLN A 1 97 ? 13.656 -2.065 39.447 1.00 47.62 97 GLN A C 1
ATOM 808 O O . GLN A 1 97 ? 13.122 -2.500 40.455 1.00 47.62 97 GLN A O 1
ATOM 813 N N . GLN A 1 98 ? 13.969 -2.820 38.371 1.00 47.88 98 GLN A N 1
ATOM 814 C CA . GLN A 1 98 ? 13.914 -4.285 38.167 1.00 47.88 98 GLN A CA 1
ATOM 815 C C . GLN A 1 98 ? 12.495 -4.846 37.900 1.00 47.88 98 GLN A C 1
ATOM 817 O O . GLN A 1 98 ? 11.537 -4.445 38.528 1.00 47.88 98 GLN A O 1
ATOM 822 N N . GLN A 1 99 ? 12.221 -5.736 36.936 1.00 48.78 99 GLN A N 1
ATOM 823 C CA . GLN A 1 99 ? 12.990 -6.892 36.464 1.00 48.78 99 GLN A CA 1
ATOM 824 C C . GLN A 1 99 ? 12.490 -7.409 35.085 1.00 48.78 99 GLN A C 1
ATOM 826 O O . GLN A 1 99 ? 11.516 -6.918 34.518 1.00 48.78 99 GLN A O 1
ATOM 831 N N . HIS A 1 100 ? 13.221 -8.380 34.538 1.00 47.38 100 HIS A N 1
ATOM 832 C CA . HIS A 1 100 ? 13.130 -8.978 33.198 1.00 47.38 100 HIS A CA 1
ATOM 833 C C . HIS A 1 100 ? 12.149 -10.165 33.166 1.00 47.38 100 HIS A C 1
ATOM 835 O O . HIS A 1 100 ? 12.110 -10.896 34.150 1.00 47.38 100 HIS A O 1
ATOM 841 N N . ASP A 1 101 ? 11.444 -10.434 32.053 1.00 37.16 101 ASP A N 1
ATOM 842 C CA . ASP A 1 101 ? 10.732 -11.716 31.914 1.00 37.16 101 ASP A CA 1
ATOM 843 C C . ASP A 1 101 ? 10.647 -12.268 30.476 1.00 37.16 101 ASP A C 1
ATOM 845 O O . ASP A 1 101 ? 10.561 -11.517 29.498 1.00 37.16 101 ASP A O 1
ATOM 849 N N . ARG A 1 102 ? 10.730 -13.604 30.376 1.00 32.16 102 ARG A N 1
ATOM 850 C CA . ARG A 1 102 ? 10.826 -14.422 29.143 1.00 32.16 102 ARG A CA 1
ATOM 851 C C . ARG A 1 102 ? 9.483 -14.558 28.407 1.00 32.16 102 ARG A C 1
ATOM 853 O O . ARG A 1 102 ? 8.429 -14.485 29.032 1.00 32.16 102 ARG A O 1
ATOM 860 N N . PRO A 1 103 ? 9.483 -14.871 27.095 1.00 34.53 103 PRO A N 1
ATOM 861 C CA . PRO A 1 103 ? 8.244 -15.084 26.360 1.00 34.53 103 PRO A CA 1
ATOM 862 C C . PRO A 1 103 ? 7.669 -16.491 26.594 1.00 34.53 103 PRO A C 1
ATOM 864 O O . PRO A 1 103 ? 8.364 -17.497 26.446 1.00 34.53 103 PRO A O 1
ATOM 867 N N . ARG A 1 104 ? 6.367 -16.548 26.908 1.00 34.19 104 ARG A N 1
ATOM 868 C CA . ARG A 1 104 ? 5.534 -17.754 26.789 1.00 34.19 104 ARG A CA 1
ATOM 869 C C . ARG A 1 104 ? 5.250 -18.040 25.315 1.00 34.19 104 ARG A C 1
ATOM 871 O O . ARG A 1 104 ? 4.818 -17.150 24.585 1.00 34.19 104 ARG A O 1
ATOM 878 N N . GLN A 1 105 ? 5.470 -19.289 24.915 1.00 32.50 105 GLN A N 1
ATOM 879 C CA . GLN A 1 105 ? 5.001 -19.850 23.650 1.00 32.50 105 GLN A CA 1
ATOM 880 C C . GLN A 1 105 ? 3.467 -19.897 23.635 1.00 32.50 105 GLN A C 1
ATOM 882 O O . GLN A 1 105 ? 2.852 -20.282 24.630 1.00 32.50 105 GLN A O 1
ATOM 887 N N . LEU A 1 106 ? 2.870 -19.489 22.515 1.00 34.50 106 LEU A N 1
ATOM 888 C CA . LEU A 1 106 ? 1.432 -19.538 22.268 1.00 34.50 106 LEU A CA 1
ATOM 889 C C . LEU A 1 106 ? 1.143 -20.664 21.270 1.00 34.50 106 LEU A C 1
ATOM 891 O O . LEU A 1 106 ? 1.877 -20.816 20.297 1.00 34.50 106 LEU A O 1
ATOM 895 N N . GLY A 1 107 ? 0.130 -21.470 21.588 1.00 33.00 107 GLY A N 1
ATOM 896 C CA . GLY A 1 107 ? -0.192 -22.730 20.927 1.00 33.00 107 GLY A CA 1
ATOM 897 C C . GLY A 1 107 ? -0.763 -22.598 19.517 1.00 33.00 107 GLY A C 1
ATOM 898 O O . GLY A 1 107 ? -1.383 -21.598 19.155 1.00 33.00 107 GLY A O 1
ATOM 899 N N . ASP A 1 108 ? -0.549 -23.671 18.761 1.00 38.97 108 ASP A N 1
ATOM 900 C CA . ASP A 1 108 ? -1.017 -23.903 17.400 1.00 38.97 108 ASP A CA 1
ATOM 901 C C . ASP A 1 108 ? -2.552 -23.887 17.307 1.00 38.97 108 ASP A C 1
ATOM 903 O O . ASP A 1 108 ? -3.244 -24.624 18.013 1.00 38.97 108 ASP A O 1
ATOM 907 N N . GLY A 1 109 ? -3.085 -23.049 16.411 1.00 41.56 109 GLY A N 1
ATOM 908 C CA . GLY A 1 109 ? -4.509 -23.021 16.050 1.00 41.56 109 GLY A CA 1
ATOM 909 C C . GLY A 1 109 ? -5.138 -21.632 15.877 1.00 41.56 109 GLY A C 1
ATOM 910 O O . GLY A 1 109 ? -6.344 -21.549 15.636 1.00 41.56 109 GLY A O 1
ATOM 911 N N . ALA A 1 110 ? -4.375 -20.544 16.0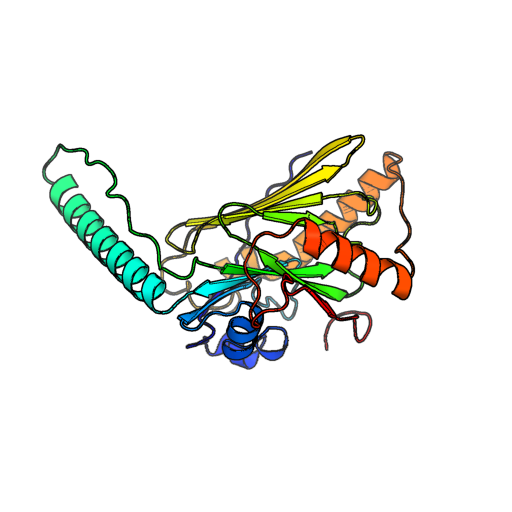13 1.00 43.62 110 ALA A N 1
ATOM 912 C CA . ALA A 1 110 ? -4.826 -19.195 15.669 1.00 43.62 110 ALA A CA 1
ATOM 913 C C . ALA A 1 110 ? -4.610 -18.925 14.169 1.00 43.62 110 ALA A C 1
ATOM 915 O O . ALA A 1 110 ? -3.539 -19.212 13.636 1.00 43.62 110 ALA A O 1
ATOM 916 N N . THR A 1 111 ? -5.625 -18.403 13.475 1.00 51.97 111 THR A N 1
ATOM 917 C CA . THR A 1 111 ? -5.468 -17.922 12.095 1.00 51.97 111 THR A CA 1
ATOM 918 C C . THR A 1 111 ? -4.500 -16.737 12.113 1.00 51.97 111 THR A C 1
ATOM 920 O O . THR A 1 111 ? -4.869 -15.741 12.732 1.00 51.97 111 THR A O 1
ATOM 923 N N . PRO A 1 112 ? -3.316 -16.826 11.472 1.00 63.28 112 PRO A N 1
ATOM 924 C CA . PRO A 1 112 ? -2.277 -15.800 11.549 1.00 63.28 112 PRO A CA 1
ATOM 925 C C . PRO A 1 112 ? -2.779 -14.452 11.024 1.00 63.28 112 PRO A C 1
ATOM 927 O O . PRO A 1 112 ? -3.596 -14.426 10.106 1.00 63.28 112 PRO A O 1
ATOM 930 N N . LEU A 1 113 ? -2.255 -13.336 11.539 1.00 79.88 113 LEU A N 1
ATOM 931 C CA . LEU A 1 113 ? -2.443 -12.020 10.928 1.00 79.88 113 LEU A CA 1
ATOM 932 C C . LEU A 1 113 ? -1.991 -12.101 9.469 1.00 79.88 113 LEU A C 1
ATOM 934 O O . LEU A 1 113 ? -0.824 -12.359 9.168 1.00 79.88 113 LEU A O 1
ATOM 938 N N . VAL A 1 114 ? -2.921 -11.826 8.566 1.00 89.12 114 VAL A N 1
ATOM 939 C CA . VAL A 1 114 ? -2.673 -11.815 7.132 1.00 89.12 114 VAL A CA 1
ATOM 940 C C . VAL A 1 114 ? -2.762 -10.376 6.642 1.00 89.12 114 VAL A C 1
ATOM 942 O O . VAL A 1 114 ? -3.622 -9.612 7.081 1.00 89.12 114 VAL A O 1
ATOM 945 N N . ALA A 1 115 ? -1.872 -9.977 5.736 1.00 92.50 115 ALA A N 1
ATOM 946 C CA . ALA A 1 115 ? -1.940 -8.666 5.114 1.00 92.50 115 ALA A CA 1
ATOM 947 C C . ALA A 1 115 ? -2.231 -8.765 3.617 1.00 92.50 115 ALA A C 1
ATOM 949 O O . ALA A 1 115 ? -1.766 -9.673 2.937 1.00 92.50 115 ALA A O 1
ATOM 950 N N . ILE A 1 116 ? -2.976 -7.800 3.086 1.00 94.62 116 ILE A N 1
ATOM 951 C CA . ILE A 1 116 ? -3.153 -7.621 1.644 1.00 94.62 116 ILE A CA 1
ATOM 952 C C . ILE A 1 116 ? -2.304 -6.429 1.231 1.00 94.62 116 ILE A C 1
ATOM 954 O O . ILE A 1 116 ? -2.462 -5.338 1.785 1.00 94.62 116 ILE A O 1
ATOM 958 N N . ALA A 1 117 ? -1.418 -6.622 0.260 1.00 94.31 117 ALA A N 1
ATOM 959 C CA . ALA A 1 117 ? -0.731 -5.528 -0.408 1.00 94.31 117 ALA A CA 1
ATOM 960 C C . ALA A 1 117 ? -1.523 -5.147 -1.659 1.00 94.31 117 ALA A C 1
ATOM 962 O O . ALA A 1 117 ? -1.661 -5.958 -2.571 1.00 94.31 117 ALA A O 1
ATOM 963 N N . GLU A 1 118 ? -2.017 -3.912 -1.714 1.00 93.56 118 GLU A N 1
ATOM 964 C CA . GLU A 1 118 ? -2.530 -3.311 -2.944 1.00 93.56 118 GLU A CA 1
ATOM 965 C C . GLU A 1 118 ? -1.475 -2.346 -3.477 1.00 93.56 118 GLU A C 1
ATOM 967 O O . GLU A 1 118 ? -1.242 -1.285 -2.897 1.00 93.56 118 GLU A O 1
ATOM 972 N N . VAL A 1 119 ? -0.824 -2.710 -4.578 1.00 91.06 119 VAL A N 1
ATOM 973 C CA . VAL A 1 119 ? 0.191 -1.873 -5.223 1.00 91.06 119 VAL A CA 1
ATOM 974 C C . VAL A 1 119 ? -0.436 -1.204 -6.435 1.00 91.06 119 VAL A C 1
ATOM 976 O O . VAL A 1 119 ? -1.035 -1.878 -7.271 1.00 91.06 119 VAL A O 1
ATOM 979 N N . THR A 1 120 ? -0.278 0.115 -6.541 1.00 87.06 120 THR A N 1
ATOM 980 C CA . THR A 1 120 ? -0.764 0.900 -7.682 1.00 87.06 120 THR A CA 1
ATOM 981 C C . THR A 1 120 ? 0.415 1.431 -8.479 1.00 87.06 120 THR A C 1
ATOM 983 O O . THR A 1 120 ? 1.288 2.130 -7.958 1.00 87.06 120 THR A O 1
ATOM 986 N N . ASN A 1 121 ? 0.437 1.128 -9.771 1.00 82.38 121 ASN A N 1
ATOM 987 C CA . ASN A 1 121 ? 1.461 1.630 -10.664 1.00 82.38 121 ASN A CA 1
ATOM 988 C C . ASN A 1 121 ? 1.206 3.104 -11.018 1.00 82.38 121 ASN A C 1
ATOM 990 O O . ASN A 1 121 ? 0.160 3.443 -11.562 1.00 82.38 121 ASN A O 1
ATOM 994 N N . THR A 1 122 ? 2.175 3.980 -10.759 1.00 71.50 122 THR A N 1
ATOM 995 C CA . THR A 1 122 ? 2.118 5.394 -11.157 1.00 71.50 122 THR A CA 1
ATOM 996 C C . THR A 1 122 ? 3.011 5.605 -12.386 1.00 71.50 122 THR A C 1
ATOM 998 O O . THR A 1 122 ? 4.162 5.178 -12.347 1.00 71.50 122 THR A O 1
ATOM 1001 N N . PRO A 1 123 ? 2.555 6.285 -13.455 1.00 62.62 123 PRO A N 1
ATOM 1002 C CA . PRO A 1 123 ? 1.296 7.027 -13.572 1.00 62.62 123 PRO A CA 1
ATOM 1003 C C . PRO A 1 123 ? 0.139 6.251 -14.232 1.00 62.62 123 PRO A C 1
ATOM 1005 O O . PRO A 1 123 ? -0.954 6.791 -14.345 1.00 62.62 123 PRO A O 1
ATOM 1008 N N . TRP A 1 124 ? 0.354 5.007 -14.677 1.00 68.94 124 TRP A N 1
ATOM 1009 C CA . TRP A 1 124 ? -0.630 4.274 -15.489 1.00 68.94 124 TRP A CA 1
ATOM 1010 C C . TRP A 1 124 ? -1.928 3.930 -14.742 1.00 68.94 124 TRP A C 1
ATOM 1012 O O . TRP A 1 124 ? -2.991 4.003 -15.343 1.00 68.94 124 TRP A O 1
ATOM 1022 N N . GLY A 1 125 ? -1.861 3.605 -13.450 1.00 73.94 125 GLY A N 1
ATOM 1023 C CA . GLY A 1 125 ? -3.021 3.344 -12.591 1.00 73.94 125 GLY A CA 1
ATOM 1024 C C . GLY A 1 125 ? -3.438 1.875 -12.473 1.00 73.94 125 GLY A C 1
ATOM 1025 O O . GLY A 1 125 ? -4.440 1.597 -11.821 1.00 73.94 125 GLY A O 1
ATOM 1026 N N . ASP A 1 126 ? -2.689 0.941 -13.072 1.00 83.44 126 ASP A N 1
ATOM 1027 C CA . ASP A 1 126 ? -2.921 -0.497 -12.880 1.00 83.44 126 ASP A CA 1
ATOM 1028 C C . ASP A 1 126 ? -2.704 -0.859 -11.412 1.00 83.44 126 ASP A C 1
ATOM 1030 O O . ASP A 1 126 ? -1.768 -0.354 -10.776 1.00 83.44 126 ASP A O 1
ATOM 1034 N N . ARG A 1 127 ? -3.534 -1.761 -10.892 1.00 88.00 127 ARG A N 1
ATOM 1035 C CA . ARG A 1 127 ? -3.439 -2.236 -9.514 1.00 88.00 127 ARG A CA 1
ATOM 1036 C C . ARG A 1 127 ? -3.265 -3.738 -9.472 1.00 88.00 127 ARG A C 1
ATOM 1038 O O . ARG A 1 127 ? -3.846 -4.468 -10.272 1.00 88.00 127 ARG A O 1
ATOM 1045 N N . VAL A 1 128 ? -2.489 -4.186 -8.498 1.00 89.94 128 VAL A N 1
ATOM 1046 C CA . VAL A 1 128 ? -2.390 -5.599 -8.163 1.00 89.94 128 VAL A CA 1
ATOM 1047 C C . VAL A 1 128 ? -2.601 -5.768 -6.675 1.00 89.94 128 VAL A C 1
ATOM 1049 O O . VAL A 1 128 ? -2.083 -4.983 -5.875 1.00 89.94 128 VAL A O 1
ATOM 1052 N N . ARG A 1 129 ? -3.374 -6.786 -6.319 1.00 92.50 129 ARG A N 1
ATOM 1053 C CA . ARG A 1 129 ? -3.634 -7.172 -4.940 1.00 92.50 129 ARG A CA 1
ATOM 1054 C C . ARG A 1 129 ? -3.151 -8.580 -4.731 1.00 92.50 129 ARG A C 1
ATOM 1056 O O . ARG A 1 129 ? -3.449 -9.456 -5.537 1.00 92.50 129 ARG A O 1
ATOM 1063 N N . PHE A 1 130 ? -2.434 -8.792 -3.645 1.00 92.00 130 PHE A N 1
ATOM 1064 C CA . PHE A 1 130 ? -2.074 -10.130 -3.221 1.00 92.00 130 PHE A CA 1
ATOM 1065 C C . PHE A 1 130 ? -1.947 -10.201 -1.712 1.00 92.00 130 PHE A C 1
ATOM 1067 O O . PHE A 1 130 ? -1.686 -9.204 -1.030 1.00 92.00 130 PHE A O 1
ATOM 1074 N N . VAL A 1 131 ? -2.154 -11.405 -1.206 1.00 91.75 131 VAL A N 1
ATOM 1075 C CA . VAL A 1 131 ? -2.047 -11.722 0.210 1.00 91.75 131 VAL A CA 1
ATOM 1076 C C . VAL A 1 131 ? -0.588 -12.016 0.558 1.00 91.75 131 VAL A C 1
ATOM 1078 O O . VAL A 1 131 ? 0.094 -12.695 -0.201 1.00 91.75 131 VAL A O 1
ATOM 1081 N N . PHE A 1 132 ? -0.097 -11.511 1.689 1.00 90.88 132 PHE A N 1
ATOM 1082 C CA . PHE A 1 132 ? 1.252 -11.768 2.191 1.00 90.88 132 PHE A CA 1
ATOM 1083 C C . PHE A 1 132 ? 1.275 -11.869 3.723 1.00 90.88 132 PHE A C 1
ATOM 1085 O O . PHE A 1 132 ? 0.435 -11.291 4.421 1.00 90.88 132 PHE A O 1
ATOM 1092 N N . ARG A 1 133 ? 2.266 -12.586 4.263 1.00 89.94 133 ARG A N 1
ATOM 1093 C CA . ARG A 1 133 ? 2.512 -12.641 5.714 1.00 89.94 133 ARG A CA 1
ATOM 1094 C C . ARG A 1 133 ? 3.320 -11.423 6.180 1.00 89.94 133 ARG A C 1
ATOM 1096 O O . ARG A 1 133 ? 4.417 -11.203 5.656 1.00 89.94 133 ARG A O 1
ATOM 1103 N N . PRO A 1 134 ? 2.849 -10.640 7.168 1.00 87.75 134 PRO A N 1
ATOM 1104 C CA . PRO A 1 134 ? 3.559 -9.456 7.654 1.00 87.75 134 PRO A CA 1
ATOM 1105 C C . PRO A 1 134 ? 4.999 -9.731 8.107 1.00 87.75 134 PRO A C 1
ATOM 1107 O O . PRO A 1 134 ? 5.880 -8.900 7.885 1.00 87.75 134 PRO A O 1
ATOM 1110 N N . G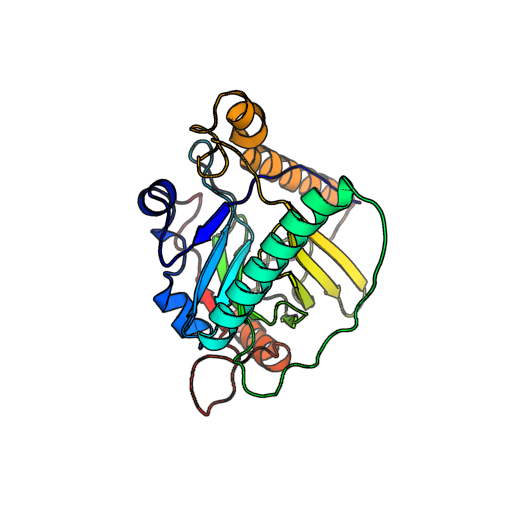LU A 1 135 ? 5.289 -10.900 8.677 1.00 86.00 135 GLU A N 1
ATOM 1111 C CA . GLU A 1 135 ? 6.631 -11.276 9.148 1.00 86.00 135 GLU A CA 1
ATOM 1112 C C . GLU A 1 135 ? 7.653 -11.359 8.001 1.00 86.00 135 GLU A C 1
ATOM 1114 O O . GLU A 1 135 ? 8.860 -11.159 8.201 1.00 86.00 135 GLU A O 1
ATOM 1119 N N . GLY A 1 136 ? 7.174 -11.624 6.788 1.00 87.31 136 GLY A N 1
ATOM 1120 C CA . GLY A 1 136 ? 7.986 -11.768 5.594 1.00 87.31 136 GLY A CA 1
ATOM 1121 C C . GLY A 1 136 ? 7.312 -12.661 4.562 1.00 87.31 136 GLY A C 1
ATOM 1122 O O . GLY A 1 136 ? 7.039 -13.833 4.838 1.00 87.31 136 GLY A O 1
ATOM 1123 N N . ASP A 1 137 ? 7.126 -12.127 3.361 1.00 87.50 137 ASP A N 1
ATOM 1124 C CA . ASP A 1 137 ? 6.729 -12.911 2.195 1.00 87.50 137 ASP A CA 1
ATOM 1125 C C . ASP A 1 137 ? 7.387 -12.399 0.918 1.00 87.50 137 ASP A C 1
ATOM 1127 O O . ASP A 1 137 ? 7.859 -11.256 0.851 1.00 87.50 137 ASP A O 1
ATOM 1131 N N . GLU A 1 138 ? 7.387 -13.254 -0.097 1.00 88.00 138 GLU A N 1
ATOM 1132 C CA . GLU A 1 138 ? 7.968 -12.953 -1.397 1.00 88.00 138 GLU A CA 1
ATOM 1133 C C . GLU A 1 138 ? 6.906 -12.965 -2.486 1.00 88.00 138 GLU A C 1
ATOM 1135 O O . GLU A 1 138 ? 6.131 -13.906 -2.615 1.00 88.00 138 GLU A O 1
ATOM 1140 N N . SER A 1 139 ? 6.916 -11.935 -3.322 1.00 85.69 139 SER A N 1
ATOM 1141 C CA . SER A 1 139 ? 6.050 -11.841 -4.491 1.00 85.69 139 SER A CA 1
ATOM 1142 C C . SER A 1 139 ? 6.901 -11.521 -5.714 1.00 85.69 139 SER A C 1
ATOM 1144 O O . SER A 1 139 ? 7.791 -10.668 -5.630 1.00 85.69 139 SER A O 1
ATOM 1146 N N . PRO A 1 140 ? 6.702 -12.175 -6.869 1.00 84.56 140 PRO A N 1
ATOM 1147 C CA . PRO A 1 140 ? 7.313 -11.696 -8.101 1.00 84.56 140 PRO A CA 1
ATOM 1148 C C . PRO A 1 140 ? 6.847 -10.265 -8.378 1.00 84.56 140 PRO A C 1
ATOM 1150 O O . PRO A 1 140 ? 5.728 -9.873 -8.041 1.00 84.56 140 PRO A O 1
ATOM 1153 N N . LYS A 1 141 ? 7.695 -9.470 -9.032 1.00 84.25 141 LYS A N 1
ATOM 1154 C CA . LYS A 1 141 ? 7.311 -8.132 -9.465 1.00 84.25 141 LYS A CA 1
ATOM 1155 C C . LYS A 1 141 ? 6.162 -8.235 -10.461 1.00 84.25 141 LYS A C 1
ATOM 1157 O O . LYS A 1 141 ? 6.343 -8.525 -11.640 1.00 84.25 141 LYS A O 1
ATOM 1162 N N . ALA A 1 142 ? 4.977 -7.943 -9.955 1.00 80.00 142 ALA A N 1
ATOM 1163 C CA . ALA A 1 142 ? 3.753 -8.030 -10.714 1.00 80.00 142 ALA A CA 1
ATOM 1164 C C . ALA A 1 142 ? 3.463 -6.749 -11.499 1.00 80.00 142 ALA A C 1
ATOM 1166 O O . ALA A 1 142 ? 2.827 -6.816 -12.530 1.00 80.00 142 ALA A O 1
ATOM 1167 N N . LEU A 1 143 ? 3.945 -5.575 -11.092 1.00 81.50 143 LEU A N 1
ATOM 1168 C CA . LEU A 1 143 ? 3.638 -4.322 -11.793 1.00 81.50 143 LEU A CA 1
ATOM 1169 C C . LEU A 1 143 ? 4.886 -3.647 -12.343 1.00 81.50 143 LEU A C 1
ATOM 1171 O O . LEU A 1 143 ? 5.935 -3.612 -11.697 1.00 81.50 143 LEU A O 1
ATOM 1175 N N . HIS A 1 144 ? 4.740 -3.023 -13.511 1.00 79.94 144 HIS A N 1
ATOM 1176 C CA . HIS A 1 144 ? 5.750 -2.152 -14.108 1.00 79.94 144 HIS A CA 1
ATOM 1177 C C . HIS A 1 144 ? 5.808 -0.790 -13.388 1.00 79.94 144 HIS A C 1
ATOM 1179 O O . HIS A 1 144 ? 5.516 0.248 -13.971 1.00 79.94 144 HIS A O 1
ATOM 1185 N N . VAL A 1 145 ? 6.149 -0.804 -12.095 1.00 78.25 145 VAL A N 1
ATOM 1186 C CA . VAL A 1 145 ? 6.134 0.369 -11.193 1.00 78.25 145 VAL A CA 1
ATOM 1187 C C . VAL A 1 145 ? 7.216 1.414 -11.484 1.00 78.25 145 VAL A C 1
ATOM 1189 O O . VAL A 1 145 ? 7.181 2.510 -10.937 1.00 78.25 145 VAL A O 1
ATOM 1192 N N . SER A 1 146 ? 8.208 1.071 -12.305 1.00 83.12 146 SER A N 1
ATOM 1193 C CA . SER A 1 146 ? 9.296 1.961 -12.701 1.00 83.12 146 SER A CA 1
ATOM 1194 C C . SER A 1 146 ? 9.862 1.509 -14.047 1.00 83.12 146 SER A C 1
ATOM 1196 O O . SER A 1 146 ? 10.135 0.314 -14.185 1.00 83.12 146 SER A O 1
ATOM 1198 N N . PRO A 1 147 ? 10.099 2.433 -14.996 1.00 84.00 147 PRO A N 1
ATOM 1199 C CA . PRO A 1 147 ? 10.715 2.120 -16.285 1.00 84.00 147 PRO A CA 1
ATOM 1200 C C . PRO A 1 147 ? 12.185 1.698 -16.172 1.00 84.00 147 PRO A C 1
ATOM 1202 O O . PRO A 1 147 ? 12.713 1.099 -17.097 1.00 84.00 147 PRO A O 1
ATOM 1205 N N . PHE A 1 148 ? 12.857 1.974 -15.053 1.00 86.50 148 PHE A N 1
ATOM 1206 C CA . PHE A 1 148 ? 14.269 1.616 -14.841 1.00 86.50 148 PHE A CA 1
ATOM 1207 C C . PHE A 1 148 ? 14.455 0.246 -14.185 1.00 86.50 148 PHE A C 1
ATOM 1209 O O . PHE A 1 148 ? 15.556 -0.117 -13.784 1.00 86.50 148 PHE A O 1
ATOM 1216 N N . MET A 1 149 ? 13.363 -0.490 -13.993 1.00 84.88 149 MET A N 1
ATOM 1217 C CA . MET A 1 149 ? 13.378 -1.798 -13.363 1.00 84.88 149 MET A CA 1
ATOM 1218 C C . MET A 1 149 ? 12.647 -2.770 -14.278 1.00 84.88 149 MET A C 1
ATOM 1220 O O . MET A 1 149 ? 11.445 -2.610 -14.502 1.00 84.88 149 MET A O 1
ATOM 1224 N N . ASP A 1 150 ? 13.337 -3.808 -14.736 1.00 86.12 150 ASP A N 1
ATOM 1225 C CA . ASP A 1 150 ? 12.727 -4.891 -15.507 1.00 86.12 150 ASP A CA 1
ATOM 1226 C C . ASP A 1 150 ? 11.689 -5.690 -14.688 1.00 86.12 150 ASP A C 1
ATOM 1228 O O . ASP A 1 150 ? 11.292 -5.316 -13.576 1.00 86.12 150 ASP A O 1
ATOM 1232 N N . MET A 1 151 ? 11.199 -6.790 -15.250 1.00 84.94 151 MET A N 1
ATOM 1233 C CA . MET A 1 151 ? 10.179 -7.633 -14.620 1.00 84.94 151 MET A CA 1
ATOM 1234 C C . MET A 1 151 ? 10.747 -8.903 -13.981 1.00 84.94 151 MET A C 1
ATOM 1236 O O . MET A 1 151 ? 9.986 -9.675 -13.409 1.00 84.94 151 MET A O 1
ATOM 1240 N N . GLU A 1 152 ? 12.068 -9.104 -13.999 1.00 85.75 152 GLU A N 1
ATOM 1241 C CA . GLU A 1 152 ? 12.728 -10.282 -13.402 1.00 85.75 152 GLU A CA 1
ATOM 1242 C C . GLU A 1 152 ? 12.910 -10.146 -11.878 1.00 85.75 152 GLU A C 1
ATOM 1244 O O . GLU A 1 152 ? 13.547 -10.964 -11.215 1.00 85.75 152 GLU A O 1
ATOM 1249 N N . ASN A 1 153 ? 12.340 -9.092 -11.300 1.00 88.88 153 ASN A N 1
ATOM 1250 C CA . ASN A 1 153 ? 12.508 -8.729 -9.906 1.00 88.88 153 ASN A CA 1
ATOM 1251 C C . ASN A 1 153 ? 11.596 -9.529 -8.972 1.00 88.88 153 ASN A C 1
ATOM 1253 O O . ASN A 1 153 ? 10.467 -9.878 -9.314 1.00 88.88 153 ASN A O 1
ATOM 1257 N N . THR A 1 154 ? 12.065 -9.750 -7.748 1.00 90.69 154 THR A N 1
ATOM 1258 C CA . THR A 1 154 ? 11.269 -10.292 -6.638 1.00 90.69 154 THR A CA 1
ATOM 1259 C C . THR A 1 154 ? 11.148 -9.238 -5.547 1.00 90.69 154 THR A C 1
ATOM 1261 O O . THR A 1 154 ? 12.131 -8.594 -5.180 1.00 90.69 154 THR A O 1
ATOM 1264 N N . TRP A 1 155 ? 9.931 -9.036 -5.060 1.00 92.50 155 TRP A N 1
ATOM 1265 C CA . TRP A 1 155 ? 9.601 -8.169 -3.942 1.00 92.50 155 TRP A CA 1
ATOM 1266 C C . TRP A 1 155 ? 9.566 -8.979 -2.653 1.00 92.50 155 TRP A C 1
ATOM 1268 O O . TRP A 1 155 ? 8.851 -9.969 -2.560 1.00 92.50 155 TRP A O 1
ATOM 1278 N N . HIS A 1 156 ? 10.291 -8.511 -1.648 1.00 93.12 156 HIS A N 1
ATOM 1279 C CA . HIS A 1 156 ? 10.281 -9.033 -0.289 1.00 93.12 156 HIS A CA 1
ATOM 1280 C C . HIS A 1 156 ? 9.526 -8.038 0.578 1.00 93.12 156 HIS A C 1
ATOM 1282 O O . HIS A 1 156 ? 10.005 -6.918 0.799 1.00 93.12 156 HIS A O 1
ATOM 1288 N N . LEU A 1 157 ? 8.334 -8.419 1.027 1.00 93.19 157 LEU A N 1
ATOM 1289 C CA . LEU A 1 157 ? 7.466 -7.565 1.826 1.00 93.19 157 LEU A CA 1
ATOM 1290 C C . LEU A 1 157 ? 7.558 -7.961 3.293 1.00 93.19 157 LEU A C 1
ATOM 1292 O O . LEU A 1 157 ? 7.463 -9.134 3.643 1.00 93.19 157 LEU A O 1
ATOM 1296 N N . ARG A 1 158 ? 7.717 -6.961 4.161 1.00 93.62 158 ARG A N 1
ATOM 1297 C CA . ARG A 1 158 ? 7.619 -7.124 5.613 1.00 93.62 158 ARG A CA 1
ATOM 1298 C C . ARG A 1 158 ? 6.861 -5.954 6.213 1.00 93.62 158 ARG A C 1
ATOM 1300 O O . ARG A 1 158 ? 7.201 -4.798 5.956 1.00 93.62 158 ARG A O 1
ATOM 1307 N N . ALA A 1 159 ? 5.891 -6.255 7.058 1.00 92.62 159 ALA A N 1
ATOM 1308 C CA . ALA A 1 159 ? 5.106 -5.293 7.806 1.00 92.62 159 ALA A CA 1
ATOM 1309 C C . ALA A 1 159 ? 5.071 -5.675 9.290 1.00 92.62 159 ALA A C 1
ATOM 1311 O O . ALA A 1 159 ? 5.012 -6.845 9.650 1.00 92.62 159 ALA A O 1
ATOM 1312 N N . THR A 1 160 ? 5.108 -4.692 10.179 1.00 90.56 160 THR A N 1
ATOM 1313 C CA . THR A 1 160 ? 4.811 -4.933 11.597 1.00 90.56 160 THR A CA 1
ATOM 1314 C C . THR A 1 160 ? 3.315 -4.757 11.841 1.00 90.56 160 THR A C 1
ATOM 1316 O O . THR A 1 160 ? 2.742 -3.830 11.261 1.00 90.56 160 THR A O 1
ATOM 1319 N N . PRO A 1 161 ? 2.696 -5.534 12.748 1.00 87.69 161 PRO A N 1
ATOM 1320 C CA . PRO A 1 161 ? 1.334 -5.261 13.189 1.00 87.69 161 PRO A CA 1
ATOM 1321 C C . PRO A 1 161 ? 1.183 -3.794 13.636 1.00 87.69 161 PRO A C 1
ATOM 1323 O O . PRO A 1 161 ? 2.083 -3.274 14.308 1.00 87.69 161 PRO A O 1
ATOM 1326 N N . PRO A 1 162 ? 0.091 -3.103 13.272 1.00 87.62 162 PRO A N 1
ATOM 1327 C CA . PRO A 1 162 ? -0.134 -1.724 13.678 1.00 87.62 162 PRO A CA 1
ATOM 1328 C C . PRO A 1 162 ? -0.184 -1.560 15.203 1.00 87.62 162 PRO A C 1
ATOM 1330 O O . PRO A 1 162 ? -0.897 -2.274 15.903 1.00 87.62 162 PRO A O 1
ATOM 1333 N N . GLY A 1 163 ? 0.550 -0.575 15.724 1.00 85.19 163 GLY A N 1
ATOM 1334 C CA . GLY A 1 163 ? 0.615 -0.265 17.155 1.00 85.19 163 GLY A CA 1
ATOM 1335 C C . GLY A 1 163 ? 1.036 1.184 17.397 1.00 85.19 163 GLY A C 1
ATOM 1336 O O . GLY A 1 163 ? 0.539 2.093 16.729 1.00 85.19 163 GLY A O 1
ATOM 1337 N N . GLU A 1 164 ? 1.953 1.406 18.340 1.00 84.56 164 GLU A N 1
ATOM 1338 C CA . GLU A 1 164 ? 2.616 2.708 18.552 1.00 84.56 164 GLU A CA 1
ATOM 1339 C C . GLU A 1 164 ? 3.598 3.053 17.423 1.00 84.56 164 GLU A C 1
ATOM 1341 O O . GLU A 1 164 ? 3.773 4.214 17.047 1.00 84.56 164 GLU A O 1
ATOM 1346 N N . GLY A 1 165 ? 4.228 2.025 16.859 1.00 87.75 165 GLY A N 1
ATOM 1347 C CA . GLY A 1 165 ? 5.075 2.115 15.681 1.00 87.75 165 GLY A CA 1
ATOM 1348 C C . GLY A 1 165 ? 4.567 1.183 14.594 1.00 87.75 165 GLY A C 1
ATOM 1349 O O . GLY A 1 165 ? 3.966 0.149 14.881 1.00 87.75 165 GLY A O 1
ATOM 1350 N N . LEU A 1 166 ? 4.823 1.553 13.347 1.00 91.00 166 LEU A N 1
ATOM 1351 C CA . LEU A 1 166 ? 4.536 0.726 12.186 1.00 91.00 166 LEU A CA 1
ATOM 1352 C C . LEU A 1 166 ? 5.706 0.818 11.212 1.00 91.00 166 LEU A C 1
ATOM 1354 O O . LEU A 1 166 ? 6.153 1.913 10.869 1.00 91.00 166 LEU A O 1
ATOM 1358 N N . LYS A 1 167 ? 6.211 -0.332 10.771 1.00 94.00 167 LYS A N 1
ATOM 1359 C CA . LYS A 1 167 ? 7.239 -0.430 9.740 1.00 94.00 167 LYS A CA 1
ATOM 1360 C C . LYS A 1 167 ? 6.713 -1.268 8.586 1.00 94.00 167 LYS A C 1
ATOM 1362 O O . LYS A 1 167 ? 6.352 -2.418 8.796 1.00 94.00 167 LYS A O 1
ATOM 1367 N N . LEU A 1 168 ? 6.746 -0.709 7.382 1.00 94.44 168 LEU A N 1
ATOM 1368 C CA . LEU A 1 168 ? 6.523 -1.422 6.126 1.00 94.44 168 LEU A CA 1
ATOM 1369 C C . LEU A 1 168 ? 7.811 -1.353 5.310 1.00 94.44 168 LEU A C 1
ATOM 1371 O O . LEU A 1 168 ? 8.416 -0.291 5.179 1.00 94.44 168 LEU A O 1
ATOM 1375 N N . SER A 1 169 ? 8.270 -2.495 4.819 1.00 94.94 169 SER A N 1
ATOM 1376 C CA . SER A 1 169 ? 9.503 -2.627 4.048 1.00 94.94 169 SER A CA 1
ATOM 1377 C C . SER A 1 169 ? 9.225 -3.410 2.781 1.00 94.94 169 SER A C 1
ATOM 1379 O O . SER A 1 169 ? 8.644 -4.490 2.850 1.00 94.94 169 SER A O 1
ATOM 1381 N N . VAL A 1 170 ? 9.671 -2.867 1.656 1.00 94.25 170 VAL A N 1
ATOM 1382 C CA . VAL A 1 170 ? 9.679 -3.541 0.362 1.00 94.25 170 VAL A CA 1
ATOM 1383 C C . VAL A 1 170 ? 11.117 -3.547 -0.119 1.00 94.25 170 VAL A C 1
ATOM 1385 O O . VAL A 1 170 ? 11.688 -2.493 -0.400 1.00 94.25 170 VAL A O 1
ATOM 1388 N N . VAL A 1 171 ? 11.715 -4.729 -0.171 1.00 94.81 171 VAL A N 1
ATOM 1389 C CA . VAL A 1 171 ? 13.068 -4.926 -0.691 1.00 94.81 171 VAL A CA 1
ATOM 1390 C C . VAL A 1 171 ? 12.964 -5.623 -2.035 1.00 94.81 171 VAL A C 1
ATOM 1392 O O . VAL A 1 171 ? 12.159 -6.534 -2.199 1.00 94.81 171 VAL A O 1
ATOM 1395 N N . VAL A 1 172 ? 13.757 -5.190 -3.008 1.00 93.12 172 VAL A N 1
ATOM 1396 C CA . VAL A 1 172 ? 13.723 -5.741 -4.359 1.00 93.12 172 VAL A CA 1
ATOM 1397 C C . VAL A 1 172 ? 15.035 -6.436 -4.669 1.00 93.12 172 VAL A C 1
ATOM 1399 O O . VAL A 1 172 ? 16.108 -5.832 -4.581 1.00 93.12 172 VAL A O 1
ATOM 1402 N N . THR A 1 173 ? 14.934 -7.703 -5.066 1.00 93.19 173 THR A N 1
ATOM 1403 C CA . THR A 1 173 ? 16.065 -8.508 -5.523 1.00 93.19 173 THR A CA 1
ATOM 1404 C C . THR A 1 173 ? 15.921 -8.863 -6.994 1.00 93.19 173 THR A C 1
ATOM 1406 O O . THR A 1 173 ? 14.828 -9.157 -7.478 1.00 93.19 173 THR A O 1
ATOM 1409 N N . HIS A 1 174 ? 17.044 -8.860 -7.702 1.00 92.50 174 HIS A N 1
ATOM 1410 C CA . HIS A 1 174 ? 17.147 -9.277 -9.092 1.00 92.50 174 HIS A CA 1
ATOM 1411 C C . HIS A 1 174 ? 18.147 -10.436 -9.215 1.00 92.50 174 HIS A C 1
ATOM 1413 O O . HIS A 1 174 ? 19.214 -10.360 -8.599 1.00 92.50 174 HIS A O 1
ATOM 1419 N N . PRO A 1 175 ? 17.882 -11.470 -10.036 1.00 90.31 175 PRO A N 1
ATOM 1420 C CA . PRO A 1 175 ? 18.759 -12.637 -10.165 1.00 90.31 175 PRO A CA 1
ATOM 1421 C C . PRO A 1 175 ? 20.217 -12.295 -10.499 1.00 90.31 175 PRO A C 1
ATOM 1423 O O . PRO A 1 175 ? 21.133 -12.930 -9.989 1.00 90.31 175 PRO A O 1
ATOM 1426 N N . ARG A 1 176 ? 20.440 -11.266 -11.330 1.00 92.25 176 ARG A N 1
ATOM 1427 C CA . ARG A 1 176 ? 21.788 -10.848 -11.764 1.00 92.25 176 ARG A CA 1
ATOM 1428 C C . ARG A 1 176 ? 22.405 -9.716 -10.941 1.00 92.25 176 ARG A C 1
ATOM 1430 O O . ARG A 1 176 ? 23.619 -9.579 -10.937 1.00 92.25 176 ARG A O 1
ATOM 1437 N N . LEU A 1 177 ? 21.587 -8.877 -10.301 1.00 90.25 177 LEU A N 1
ATOM 1438 C CA . LEU A 1 177 ? 22.059 -7.647 -9.636 1.00 90.25 177 LEU A CA 1
ATOM 1439 C C . LEU A 1 177 ? 22.014 -7.753 -8.106 1.00 90.25 177 LEU A C 1
ATOM 1441 O O . LEU A 1 177 ? 22.500 -6.861 -7.417 1.00 90.25 177 LEU A O 1
ATOM 1445 N N . GLY A 1 178 ? 21.427 -8.825 -7.567 1.00 92.50 178 GLY A N 1
ATOM 1446 C CA . GLY A 1 178 ? 21.178 -8.960 -6.138 1.00 92.50 178 GLY A CA 1
ATOM 1447 C C . GLY A 1 178 ? 20.147 -7.942 -5.648 1.00 92.50 178 GLY A C 1
ATOM 1448 O O . GLY A 1 178 ? 19.229 -7.559 -6.375 1.00 92.50 178 GLY A O 1
ATOM 1449 N N . GLN A 1 179 ? 20.280 -7.520 -4.394 1.00 92.38 179 GLN A N 1
ATOM 1450 C CA . GLN A 1 179 ? 19.458 -6.460 -3.819 1.00 92.38 179 GLN A CA 1
ATOM 1451 C C . GLN A 1 179 ? 19.987 -5.091 -4.260 1.00 92.38 179 GLN A C 1
ATOM 1453 O O . GLN A 1 179 ? 21.088 -4.703 -3.876 1.00 92.38 179 GLN A O 1
ATOM 1458 N N . TYR A 1 180 ? 19.191 -4.343 -5.022 1.00 89.94 180 TYR A N 1
ATOM 1459 C CA . TYR A 1 180 ? 19.596 -3.026 -5.539 1.00 89.94 180 TYR A CA 1
ATOM 1460 C C . TYR A 1 180 ? 18.615 -1.898 -5.197 1.00 89.94 180 TYR A C 1
ATOM 1462 O O . TYR A 1 180 ? 18.933 -0.727 -5.413 1.00 89.94 180 TYR A O 1
ATOM 1470 N N . PHE A 1 181 ? 17.436 -2.229 -4.663 1.00 91.31 181 PHE A N 1
ATOM 1471 C CA . PHE A 1 181 ? 16.435 -1.248 -4.257 1.00 91.31 181 PHE A CA 1
ATOM 1472 C C . PHE A 1 181 ? 15.718 -1.679 -2.976 1.00 91.31 181 PHE A C 1
ATOM 1474 O O . PHE A 1 181 ? 15.334 -2.840 -2.818 1.00 91.31 181 PHE A O 1
ATOM 1481 N N . ASP A 1 182 ? 15.500 -0.719 -2.083 1.00 93.50 182 ASP A N 1
ATOM 1482 C CA . ASP A 1 182 ? 14.702 -0.864 -0.873 1.00 93.50 182 ASP A CA 1
ATOM 1483 C C . ASP A 1 182 ? 13.856 0.390 -0.627 1.00 93.50 182 ASP A C 1
ATOM 1485 O O . ASP A 1 182 ? 14.259 1.520 -0.915 1.00 93.50 182 ASP A O 1
ATOM 1489 N N . ALA A 1 183 ? 12.656 0.174 -0.097 1.00 92.62 183 ALA A N 1
ATOM 1490 C CA . ALA A 1 183 ? 11.753 1.220 0.346 1.00 92.62 183 ALA A CA 1
ATOM 1491 C C . ALA A 1 183 ? 11.235 0.883 1.743 1.00 92.62 183 ALA A C 1
ATOM 1493 O O . ALA A 1 183 ? 10.728 -0.212 1.995 1.00 92.62 183 ALA A O 1
ATOM 1494 N N . HIS A 1 184 ? 11.337 1.851 2.652 1.00 94.19 184 HIS A N 1
ATOM 1495 C CA . HIS A 1 184 ? 10.925 1.696 4.039 1.00 94.19 184 HIS A CA 1
ATOM 1496 C C . HIS A 1 184 ? 10.006 2.842 4.461 1.00 94.19 184 HIS A C 1
ATOM 1498 O O . HIS A 1 184 ? 10.389 4.010 4.405 1.00 94.19 184 HIS A O 1
ATOM 1504 N N . LEU A 1 185 ? 8.819 2.499 4.953 1.00 94.25 185 LEU A N 1
ATOM 1505 C CA . LEU A 1 185 ? 7.944 3.399 5.692 1.00 94.25 185 LEU A CA 1
ATOM 1506 C C . LEU A 1 185 ? 8.104 3.096 7.179 1.00 94.25 185 LEU A C 1
ATOM 1508 O O . LEU A 1 185 ? 7.872 1.970 7.612 1.00 94.25 185 LEU A O 1
ATOM 1512 N N . ILE A 1 186 ? 8.493 4.105 7.955 1.00 94.12 186 ILE A N 1
ATOM 1513 C CA . ILE A 1 186 ? 8.550 4.039 9.416 1.00 94.12 186 ILE A CA 1
ATOM 1514 C C . ILE A 1 186 ? 7.598 5.104 9.943 1.00 94.12 186 ILE A C 1
ATOM 1516 O O . ILE A 1 186 ? 7.871 6.299 9.840 1.00 94.12 186 ILE A O 1
ATOM 1520 N N . ALA A 1 187 ? 6.475 4.661 10.489 1.00 91.38 187 ALA A N 1
ATOM 1521 C CA . ALA A 1 187 ? 5.445 5.508 11.054 1.00 91.38 187 ALA A CA 1
ATOM 1522 C C . ALA A 1 187 ? 5.415 5.367 12.577 1.00 91.38 187 ALA A C 1
ATOM 1524 O O . ALA A 1 187 ? 5.692 4.306 13.142 1.00 91.38 187 ALA A O 1
ATOM 1525 N N . LYS A 1 188 ? 5.060 6.464 13.239 1.00 91.44 188 LYS A N 1
ATOM 1526 C CA . LYS A 1 188 ? 4.717 6.496 14.659 1.00 91.44 188 LYS A CA 1
ATOM 1527 C C . LYS A 1 188 ? 3.296 7.009 14.783 1.00 91.44 188 LYS A C 1
ATOM 1529 O O . LYS A 1 188 ? 2.916 7.923 14.046 1.00 91.44 188 LYS A O 1
ATOM 1534 N N . ARG A 1 189 ? 2.529 6.429 15.702 1.00 88.12 189 ARG A N 1
ATOM 1535 C CA . ARG A 1 189 ? 1.169 6.875 15.985 1.00 88.12 189 ARG A CA 1
ATOM 1536 C C . ARG A 1 189 ? 1.200 8.340 16.417 1.00 88.12 189 ARG A C 1
ATOM 1538 O O . ARG A 1 189 ? 1.975 8.730 17.288 1.00 88.12 189 ARG A O 1
ATOM 1545 N N . CYS A 1 190 ? 0.387 9.165 15.764 1.00 85.44 190 CYS A N 1
ATOM 1546 C CA . CYS A 1 190 ? 0.212 10.548 16.179 1.00 85.44 190 CYS A CA 1
ATOM 1547 C C . CYS A 1 190 ? -0.739 10.597 17.376 1.00 85.44 190 CYS A C 1
ATOM 1549 O O . CYS A 1 190 ? -1.826 10.026 17.320 1.00 85.44 190 CYS A O 1
ATOM 1551 N N . SER A 1 191 ? -0.350 11.333 18.413 1.00 76.00 191 SER A N 1
ATOM 1552 C CA . SER A 1 191 ? -1.193 11.629 19.572 1.00 76.00 191 SER A CA 1
ATOM 1553 C C . SER A 1 191 ? -1.609 13.099 19.540 1.00 76.00 191 SER A C 1
ATOM 1555 O O . SER A 1 191 ? -0.819 13.956 19.141 1.00 76.00 191 SER A O 1
ATOM 1557 N N . GLY A 1 192 ? -2.840 13.397 19.957 1.00 73.12 192 GLY A N 1
ATOM 1558 C CA . GLY A 1 192 ? -3.349 14.766 20.094 1.00 73.12 192 GLY A CA 1
ATOM 1559 C C . GLY A 1 192 ? -4.596 15.076 19.253 1.00 73.12 192 GLY A C 1
ATOM 1560 O O . GLY A 1 192 ? -5.075 14.219 18.509 1.00 73.12 192 GLY A O 1
ATOM 1561 N N . PRO A 1 193 ? -5.115 16.316 19.341 1.00 64.00 193 PRO A N 1
ATOM 1562 C CA . PRO A 1 193 ? -6.417 16.713 18.783 1.00 64.00 193 PRO A CA 1
ATOM 1563 C C . PRO A 1 193 ? -6.491 16.638 17.252 1.00 64.00 193 PRO A C 1
ATOM 1565 O O . PRO A 1 193 ? -7.572 16.625 16.676 1.00 64.00 193 PRO A O 1
ATOM 1568 N N . HIS A 1 194 ? -5.342 16.565 16.581 1.00 68.06 194 HIS A N 1
ATOM 1569 C CA . HIS A 1 194 ? -5.252 16.492 15.126 1.00 68.06 194 HIS A CA 1
ATOM 1570 C C . HIS A 1 194 ? -5.041 15.071 14.596 1.00 68.06 194 HIS A C 1
ATOM 1572 O O . HIS A 1 194 ? -5.017 14.889 13.381 1.00 68.06 194 HIS A O 1
ATOM 1578 N N . ALA A 1 195 ? -4.884 14.067 15.469 1.00 71.75 195 ALA A N 1
ATOM 1579 C CA . ALA A 1 195 ? -4.538 12.699 15.078 1.00 71.75 195 ALA A CA 1
ATOM 1580 C C . ALA A 1 195 ? -5.561 12.076 14.113 1.00 71.75 195 ALA A C 1
ATOM 1582 O O . ALA A 1 195 ? -5.172 11.368 13.188 1.00 71.75 195 ALA A O 1
ATOM 1583 N N . THR A 1 196 ? -6.840 12.408 14.281 1.00 76.06 196 THR A N 1
ATOM 1584 C CA . THR A 1 196 ? -7.966 11.885 13.493 1.00 76.06 196 THR A CA 1
ATOM 1585 C C . THR A 1 196 ? -8.411 12.811 12.355 1.00 76.06 196 THR A C 1
ATOM 1587 O O . THR A 1 196 ? -9.295 12.450 11.579 1.00 76.06 196 THR A O 1
ATOM 1590 N N . ALA A 1 197 ? -7.800 13.993 12.224 1.00 76.94 197 ALA A N 1
ATOM 1591 C CA . ALA A 1 197 ? -8.185 15.015 11.254 1.00 76.94 197 ALA A CA 1
ATOM 1592 C C . ALA A 1 197 ? -7.276 15.013 10.015 1.00 76.94 197 ALA A C 1
ATOM 1594 O O . ALA A 1 197 ? -6.053 14.889 10.129 1.00 76.94 197 ALA A O 1
ATOM 1595 N N . LEU A 1 198 ? -7.855 15.241 8.830 1.00 82.12 198 LEU A N 1
ATOM 1596 C CA . LEU A 1 198 ? -7.100 15.502 7.596 1.00 82.12 198 LEU A CA 1
ATOM 1597 C C . LEU A 1 198 ? -6.171 16.716 7.743 1.00 82.12 198 LEU A C 1
ATOM 1599 O O . LEU A 1 198 ? -6.370 17.552 8.619 1.00 82.12 198 LEU A O 1
ATOM 1603 N N . ASN A 1 199 ? -5.161 16.839 6.874 1.00 81.69 199 ASN A N 1
ATOM 1604 C CA . ASN A 1 199 ? -4.175 17.931 6.938 1.00 81.69 199 ASN A CA 1
ATOM 1605 C C . ASN A 1 199 ? -4.823 19.323 6.954 1.00 81.69 199 ASN A C 1
ATOM 1607 O O . ASN A 1 199 ? -4.398 20.181 7.720 1.00 81.69 199 ASN A O 1
ATOM 1611 N N . GLU A 1 200 ? -5.881 19.509 6.167 1.00 80.31 200 GLU A N 1
ATOM 1612 C CA . GLU A 1 200 ? -6.646 20.759 6.064 1.00 80.31 200 GLU A CA 1
ATOM 1613 C C . GLU A 1 200 ? -7.443 21.077 7.340 1.00 80.31 200 GLU A C 1
ATOM 1615 O O . GLU A 1 200 ? -7.553 22.234 7.732 1.00 80.31 200 GLU A O 1
ATOM 1620 N N . ALA A 1 201 ? -7.941 20.048 8.031 1.00 81.31 201 ALA A N 1
ATOM 1621 C CA . ALA A 1 201 ? -8.686 20.181 9.285 1.00 81.31 201 ALA A CA 1
ATOM 1622 C C . ALA A 1 201 ? -7.779 20.157 10.534 1.00 81.31 201 ALA A C 1
ATOM 1624 O O . ALA A 1 201 ? -8.209 20.489 11.635 1.00 81.31 201 ALA A O 1
ATOM 1625 N N . ALA A 1 202 ? -6.510 19.773 10.373 1.00 80.19 202 ALA A N 1
ATOM 1626 C CA . ALA A 1 202 ? -5.501 19.676 11.426 1.00 80.19 202 ALA A CA 1
ATOM 1627 C C . ALA A 1 202 ? -4.751 21.002 11.686 1.00 80.19 202 ALA A C 1
ATOM 1629 O O . ALA A 1 202 ? -3.763 21.018 12.420 1.00 80.19 202 ALA A O 1
ATOM 1630 N N . GLY A 1 203 ? -5.198 22.103 11.073 1.00 81.06 203 GLY A N 1
ATOM 1631 C CA . GLY A 1 203 ? -4.632 23.443 11.225 1.00 81.06 203 GLY A CA 1
ATOM 1632 C C . GLY A 1 203 ? -3.506 23.778 10.239 1.00 81.06 203 GLY A C 1
ATOM 1633 O O . GLY A 1 203 ? -2.914 22.913 9.589 1.00 81.06 203 GLY A O 1
ATOM 1634 N N . TRP A 1 204 ? -3.177 25.072 10.156 1.00 80.56 204 TRP A N 1
ATOM 1635 C CA . TRP A 1 204 ? -2.226 25.632 9.184 1.00 80.56 204 TRP A CA 1
ATOM 1636 C C . TRP A 1 204 ? -0.830 25.001 9.235 1.00 80.56 204 TRP A C 1
ATOM 1638 O O . TRP A 1 204 ? -0.205 24.813 8.195 1.00 80.56 204 TRP A O 1
ATOM 1648 N N . GLY A 1 205 ? -0.345 24.616 10.420 1.00 80.75 205 GLY A N 1
ATOM 1649 C CA . GLY A 1 205 ? 0.954 23.950 10.557 1.00 80.75 205 GLY A CA 1
ATOM 1650 C C . GLY A 1 205 ? 0.998 22.575 9.879 1.00 80.75 205 GLY A C 1
ATOM 1651 O O . GLY A 1 205 ? 1.977 22.247 9.207 1.00 80.75 205 GLY A O 1
ATOM 1652 N N . SER A 1 206 ? -0.076 21.786 10.007 1.00 80.06 206 SER A N 1
ATOM 1653 C CA . SER A 1 206 ? -0.198 20.482 9.344 1.00 80.06 206 SER A CA 1
ATOM 1654 C C . SER A 1 206 ? -0.374 20.651 7.835 1.00 80.06 206 SER A C 1
ATOM 1656 O O . SER A 1 206 ? 0.294 19.974 7.052 1.00 80.06 206 SER A O 1
ATOM 1658 N N . LEU A 1 207 ? -1.195 21.621 7.423 1.00 82.50 207 LEU A N 1
ATOM 1659 C CA . LEU A 1 207 ? -1.424 21.938 6.017 1.00 82.50 207 LEU A CA 1
ATOM 1660 C C . LEU A 1 207 ? -0.146 22.401 5.303 1.00 82.50 207 LEU A C 1
ATOM 1662 O O . LEU A 1 207 ? 0.185 21.881 4.245 1.00 82.50 207 LEU A O 1
ATOM 1666 N N . LEU A 1 208 ? 0.630 23.321 5.874 1.00 81.94 208 LEU A N 1
ATOM 1667 C CA . LEU A 1 208 ? 1.867 23.787 5.232 1.00 81.94 208 LEU A CA 1
ATOM 1668 C C . LEU A 1 208 ? 2.948 22.697 5.179 1.00 81.94 208 LEU A C 1
ATOM 1670 O O . LEU A 1 208 ? 3.750 22.654 4.244 1.00 81.94 208 LEU A O 1
ATOM 1674 N N . ARG A 1 209 ? 2.971 21.791 6.165 1.00 82.56 209 ARG A N 1
ATOM 1675 C CA . ARG A 1 209 ? 3.972 20.719 6.244 1.00 82.56 209 ARG A CA 1
ATOM 1676 C C . ARG A 1 209 ? 3.630 19.513 5.368 1.00 82.56 209 ARG A C 1
ATOM 1678 O O . ARG A 1 209 ? 4.532 18.961 4.739 1.00 82.56 209 ARG A O 1
ATOM 1685 N N . TYR A 1 210 ? 2.360 19.111 5.336 1.00 83.62 210 TYR A N 1
ATOM 1686 C CA . TYR A 1 210 ? 1.901 17.867 4.708 1.00 83.62 210 TYR A CA 1
ATOM 1687 C C . TYR A 1 210 ? 0.870 18.073 3.588 1.00 83.62 210 TYR A C 1
ATOM 1689 O O . TYR A 1 210 ? 0.643 17.156 2.805 1.00 83.62 210 TYR A O 1
ATOM 1697 N N . GLY A 1 211 ? 0.289 19.267 3.459 1.00 80.81 211 GLY A N 1
ATOM 1698 C CA . GLY A 1 211 ? -0.749 19.606 2.478 1.00 80.81 211 GLY A CA 1
ATOM 1699 C C . GLY A 1 211 ? -0.349 19.319 1.036 1.00 80.81 211 GLY A C 1
ATOM 1700 O O . GLY A 1 211 ? -1.082 18.648 0.317 1.00 80.81 211 GLY A O 1
ATOM 1701 N N . PHE A 1 212 ? 0.852 19.761 0.656 1.00 81.38 212 PHE A N 1
ATOM 1702 C CA . PHE A 1 212 ? 1.433 19.546 -0.676 1.00 81.38 212 PHE A CA 1
ATOM 1703 C C . PHE A 1 212 ? 2.436 18.386 -0.720 1.00 81.38 212 PHE A C 1
ATOM 1705 O O . PHE A 1 212 ? 3.313 18.327 -1.587 1.00 81.38 212 PHE A O 1
ATOM 1712 N N . MET A 1 213 ? 2.394 17.491 0.270 1.00 82.31 213 MET A N 1
ATOM 1713 C CA . MET A 1 213 ? 3.347 16.390 0.358 1.00 82.31 213 MET A CA 1
ATOM 1714 C C . MET A 1 213 ? 3.280 15.465 -0.867 1.00 82.31 213 MET A C 1
ATOM 1716 O O . MET A 1 213 ? 4.347 15.214 -1.430 1.00 82.31 213 MET A O 1
ATOM 1720 N N . PRO A 1 214 ? 2.111 14.983 -1.332 1.00 78.44 214 PRO A N 1
ATOM 1721 C CA . PRO A 1 214 ? 2.089 14.077 -2.479 1.00 78.44 214 PRO A CA 1
ATOM 1722 C C . PRO A 1 214 ? 2.632 14.732 -3.762 1.00 78.44 214 PRO A C 1
ATOM 1724 O O . PRO A 1 214 ? 3.402 14.117 -4.488 1.00 78.44 214 PRO A O 1
ATOM 1727 N N . GLN A 1 215 ? 2.342 16.015 -3.993 1.00 83.00 215 GLN A N 1
ATOM 1728 C CA . GLN A 1 215 ? 2.847 16.791 -5.133 1.00 83.00 215 GLN A CA 1
ATOM 1729 C C . GLN A 1 215 ? 4.374 16.927 -5.076 1.00 83.00 215 GLN A C 1
ATOM 1731 O O . GLN A 1 215 ? 5.062 16.751 -6.082 1.00 83.00 215 GLN A O 1
ATOM 1736 N N . ARG A 1 216 ? 4.924 17.194 -3.883 1.00 84.94 216 ARG A N 1
ATOM 1737 C CA . ARG A 1 216 ? 6.378 17.224 -3.664 1.00 84.94 216 ARG A CA 1
ATOM 1738 C C . ARG A 1 216 ? 7.006 15.866 -3.958 1.00 84.94 216 ARG A C 1
ATOM 1740 O O . ARG A 1 216 ? 8.042 15.818 -4.611 1.00 84.94 216 ARG A O 1
ATOM 1747 N N . VAL A 1 217 ? 6.398 14.779 -3.486 1.00 83.25 217 VAL A N 1
ATOM 1748 C CA . VAL A 1 217 ? 6.891 13.415 -3.730 1.00 83.25 217 VAL A CA 1
ATOM 1749 C C . VAL A 1 217 ? 6.873 13.093 -5.224 1.00 83.25 217 VAL A C 1
ATOM 1751 O O . VAL A 1 217 ? 7.893 12.640 -5.739 1.00 83.25 217 VAL A O 1
ATOM 1754 N N . ALA A 1 218 ? 5.784 13.404 -5.934 1.00 82.81 218 ALA A N 1
ATOM 1755 C CA . ALA A 1 218 ? 5.699 13.253 -7.385 1.00 82.81 218 ALA A CA 1
ATOM 1756 C C . ALA A 1 218 ? 6.844 13.989 -8.097 1.00 82.81 218 ALA A C 1
ATOM 1758 O O . ALA A 1 218 ? 7.590 13.375 -8.860 1.00 82.81 218 ALA A O 1
ATOM 1759 N N . LEU A 1 219 ? 7.033 15.280 -7.799 1.00 86.12 219 LEU A N 1
ATOM 1760 C CA . LEU A 1 219 ? 8.093 16.095 -8.399 1.00 86.12 219 LEU A CA 1
ATOM 1761 C C . LEU A 1 219 ? 9.482 15.484 -8.166 1.00 86.12 219 LEU A C 1
ATOM 1763 O O . LEU A 1 219 ? 10.284 15.398 -9.094 1.00 86.12 219 LEU A O 1
ATOM 1767 N N . TRP A 1 220 ? 9.757 15.017 -6.944 1.00 86.38 220 TRP A N 1
ATOM 1768 C CA . TRP A 1 220 ? 11.023 14.364 -6.609 1.00 86.38 220 TRP A CA 1
ATOM 1769 C C . TRP A 1 220 ? 11.227 13.046 -7.363 1.00 86.38 220 TRP A C 1
ATOM 1771 O O . TRP A 1 220 ? 12.340 12.793 -7.821 1.00 86.38 220 TRP A O 1
ATOM 1781 N N . ILE A 1 221 ? 10.185 12.226 -7.530 1.00 84.81 221 ILE A N 1
ATOM 1782 C CA . ILE A 1 221 ? 10.256 10.981 -8.312 1.00 84.81 221 ILE A CA 1
ATOM 1783 C C . ILE A 1 221 ? 10.603 11.291 -9.773 1.00 84.81 221 ILE A C 1
ATOM 1785 O O . ILE A 1 221 ? 11.527 10.688 -10.320 1.00 84.81 221 ILE A O 1
ATOM 1789 N N . TYR A 1 222 ? 9.929 12.267 -10.387 1.00 86.69 222 TYR A N 1
ATOM 1790 C CA . TYR A 1 222 ? 10.212 12.661 -11.771 1.00 86.69 222 TYR A CA 1
ATOM 1791 C C . TYR A 1 222 ? 11.605 13.275 -11.930 1.00 86.69 222 TYR A C 1
ATOM 1793 O O . TYR A 1 222 ? 12.309 12.954 -12.887 1.00 86.69 222 TYR A O 1
ATOM 1801 N N . TRP A 1 223 ? 12.053 14.090 -10.973 1.00 90.00 223 TRP A N 1
ATOM 1802 C CA . TRP A 1 223 ? 13.418 14.617 -10.977 1.00 90.00 223 TRP A CA 1
ATOM 1803 C C . TRP A 1 223 ? 14.462 13.495 -10.929 1.00 90.00 223 TRP A C 1
ATOM 1805 O O . TRP A 1 223 ? 15.413 13.492 -11.710 1.00 90.00 223 TRP A O 1
ATOM 1815 N N . GLN A 1 224 ? 14.269 12.499 -10.059 1.00 89.06 224 GLN A N 1
ATOM 1816 C CA . GLN A 1 224 ? 15.163 11.340 -9.995 1.00 89.06 224 GLN A CA 1
ATOM 1817 C C . GLN A 1 224 ? 15.133 10.515 -11.285 1.00 89.06 224 GLN A C 1
ATOM 1819 O O . GLN A 1 224 ? 16.185 10.056 -11.723 1.00 89.06 224 GLN A O 1
ATOM 1824 N N . ALA A 1 225 ? 13.973 10.372 -11.932 1.00 88.00 225 ALA A N 1
ATOM 1825 C CA . ALA A 1 225 ? 13.879 9.712 -13.232 1.00 88.00 225 ALA A CA 1
ATOM 1826 C C . ALA A 1 225 ? 14.746 10.414 -14.291 1.00 88.00 225 ALA A C 1
ATOM 1828 O O . ALA A 1 225 ? 15.511 9.751 -14.988 1.00 88.00 225 ALA A O 1
ATOM 1829 N N . VAL A 1 226 ? 14.712 11.751 -14.356 1.00 90.38 226 VAL A N 1
ATOM 1830 C CA . VAL A 1 226 ? 15.578 12.534 -15.260 1.00 90.38 226 VAL A CA 1
ATOM 1831 C C . VAL A 1 226 ? 17.058 12.321 -14.936 1.00 90.38 226 VAL A C 1
ATOM 1833 O O . VAL A 1 226 ? 17.860 12.098 -15.840 1.00 90.38 226 VAL A O 1
ATOM 1836 N N . VAL A 1 227 ? 17.429 12.324 -13.652 1.00 91.75 227 VAL A N 1
ATOM 1837 C CA . VAL A 1 227 ? 18.814 12.062 -13.221 1.00 91.75 227 VAL A CA 1
ATOM 1838 C C . VAL A 1 227 ? 19.275 10.654 -13.616 1.00 91.75 227 VAL A C 1
ATOM 1840 O O . VAL A 1 227 ? 20.426 10.486 -14.015 1.00 91.75 227 VAL A O 1
ATOM 1843 N N . LEU A 1 228 ? 18.412 9.639 -13.521 1.00 90.00 228 LEU A N 1
ATOM 1844 C CA . LEU A 1 228 ? 18.732 8.267 -13.932 1.00 90.00 228 LEU A CA 1
ATOM 1845 C C . LEU A 1 228 ? 18.911 8.149 -15.448 1.00 90.00 228 LEU A C 1
ATOM 1847 O O . LEU A 1 228 ? 19.858 7.499 -15.891 1.00 90.00 228 LEU A O 1
ATOM 1851 N N . ILE A 1 229 ? 18.069 8.830 -16.231 1.00 91.00 229 ILE A N 1
ATOM 1852 C CA . ILE A 1 229 ? 18.211 8.914 -17.693 1.00 91.00 229 ILE A CA 1
ATOM 1853 C C . ILE A 1 229 ? 19.536 9.581 -18.058 1.00 91.00 229 ILE A C 1
ATOM 1855 O O . ILE A 1 229 ? 20.298 9.040 -18.853 1.00 91.00 229 ILE A O 1
ATOM 1859 N N . ALA A 1 230 ? 19.857 10.714 -17.427 1.00 92.38 230 ALA A N 1
ATOM 1860 C CA . ALA A 1 230 ? 21.115 11.424 -17.655 1.00 92.38 230 ALA A CA 1
ATOM 1861 C C . ALA A 1 230 ? 22.351 10.585 -17.279 1.00 92.38 230 ALA A C 1
ATOM 1863 O O . ALA A 1 230 ? 23.424 10.774 -17.844 1.00 92.38 230 ALA A O 1
ATOM 1864 N N . LYS A 1 231 ? 22.202 9.635 -16.347 1.00 90.62 231 LYS A N 1
ATOM 1865 C CA . LYS A 1 231 ? 23.237 8.661 -15.966 1.00 90.62 231 LYS A CA 1
ATOM 1866 C C . LYS A 1 231 ? 23.272 7.411 -16.855 1.00 90.62 231 LYS A C 1
ATOM 1868 O O . LYS A 1 231 ? 24.072 6.519 -16.586 1.00 90.62 231 LYS A O 1
ATOM 1873 N N . GLY A 1 232 ? 22.427 7.329 -17.884 1.00 90.06 232 GLY A N 1
ATOM 1874 C CA . GLY A 1 232 ? 22.392 6.211 -18.829 1.00 90.06 232 GLY A CA 1
ATOM 1875 C C . GLY A 1 232 ? 21.729 4.942 -18.289 1.00 90.06 232 GLY A C 1
ATOM 1876 O O . GLY A 1 232 ? 22.048 3.849 -18.749 1.00 90.06 232 GLY A O 1
ATOM 1877 N N . CYS A 1 233 ? 20.833 5.053 -17.303 1.00 87.69 233 CYS A N 1
ATOM 1878 C CA . CYS A 1 233 ? 20.096 3.896 -16.796 1.00 87.69 233 CYS A CA 1
ATOM 1879 C C . CYS A 1 233 ? 19.149 3.337 -17.884 1.00 87.69 233 CYS A C 1
ATOM 1881 O O . CYS A 1 233 ? 18.381 4.120 -18.453 1.00 87.69 233 CYS A O 1
ATOM 1883 N N . PRO A 1 234 ? 19.177 2.022 -18.185 1.00 87.56 234 PRO A N 1
ATOM 1884 C CA . PRO A 1 234 ? 18.311 1.425 -19.200 1.00 87.56 234 PRO A CA 1
ATOM 1885 C C . PRO A 1 234 ? 16.822 1.635 -18.908 1.00 87.56 234 PRO A C 1
ATOM 1887 O O . PRO A 1 234 ? 16.381 1.548 -17.763 1.00 87.56 234 PRO A O 1
ATOM 1890 N N . ILE A 1 235 ? 16.047 1.880 -19.965 1.00 87.44 235 ILE A N 1
ATOM 1891 C CA . ILE A 1 235 ? 14.587 1.985 -19.905 1.00 87.44 235 ILE A CA 1
ATOM 1892 C C . ILE A 1 235 ? 13.984 0.689 -20.442 1.00 87.44 235 ILE A C 1
ATOM 1894 O O . ILE A 1 235 ? 14.282 0.269 -21.560 1.00 87.44 235 ILE A O 1
ATOM 1898 N N . HIS A 1 236 ? 13.100 0.089 -19.656 1.00 85.19 236 HIS A N 1
ATOM 1899 C CA . HIS A 1 236 ? 12.324 -1.084 -20.017 1.00 85.19 236 HIS A CA 1
ATOM 1900 C C . HIS A 1 236 ? 10.902 -0.660 -20.421 1.00 85.19 236 HIS A C 1
ATOM 1902 O O . HIS A 1 236 ? 10.266 0.121 -19.706 1.00 85.19 236 HIS A O 1
ATOM 1908 N N . PRO A 1 237 ? 10.386 -1.126 -21.572 1.00 81.31 237 PRO A N 1
ATOM 1909 C CA . PRO A 1 237 ? 9.014 -0.850 -21.971 1.00 81.31 237 PRO A CA 1
ATOM 1910 C C . PRO A 1 237 ? 8.024 -1.628 -21.095 1.00 81.31 237 PRO A C 1
ATOM 1912 O O . PRO A 1 237 ? 8.324 -2.717 -20.599 1.00 81.31 237 PRO A O 1
ATOM 1915 N N . LYS A 1 238 ? 6.811 -1.083 -20.944 1.00 76.12 238 LYS A N 1
ATOM 1916 C CA . LYS A 1 238 ? 5.718 -1.788 -20.265 1.00 76.12 238 LYS A CA 1
ATOM 1917 C C . LYS A 1 238 ? 5.410 -3.086 -21.039 1.00 76.12 238 LYS A C 1
ATOM 1919 O O . LYS A 1 238 ? 5.197 -3.011 -22.246 1.00 76.12 238 LYS A O 1
ATOM 1924 N N . PRO A 1 239 ? 5.384 -4.256 -20.378 1.00 73.81 239 PRO A N 1
ATOM 1925 C CA . PRO A 1 239 ? 5.111 -5.530 -21.042 1.00 73.81 239 PRO A CA 1
ATOM 1926 C C . PRO A 1 239 ? 3.650 -5.640 -21.514 1.00 73.81 239 PRO A C 1
ATOM 1928 O O . PRO A 1 239 ? 2.740 -5.134 -20.853 1.00 73.81 239 PRO A O 1
ATOM 1931 N N . ASP A 1 240 ? 3.423 -6.350 -22.625 1.00 68.19 240 ASP A N 1
ATOM 1932 C CA . ASP A 1 240 ? 2.092 -6.530 -23.222 1.00 68.19 240 ASP A CA 1
ATOM 1933 C C . ASP A 1 240 ? 1.149 -7.390 -22.359 1.00 68.19 240 ASP A C 1
ATOM 1935 O O . ASP A 1 240 ? 1.494 -8.468 -21.858 1.00 68.19 240 ASP A O 1
ATOM 1939 N N . GLY A 1 241 ? -0.079 -6.885 -22.201 1.00 62.94 241 GLY A N 1
ATOM 1940 C CA . GLY A 1 241 ? -0.921 -7.104 -21.023 1.00 62.94 241 GLY A CA 1
ATOM 1941 C C . GLY A 1 241 ? -1.454 -8.516 -20.768 1.00 62.94 241 GLY A C 1
ATOM 1942 O O . GLY A 1 241 ? -1.696 -8.839 -19.612 1.00 62.94 241 GLY A O 1
ATOM 1943 N N . ALA A 1 242 ? -1.639 -9.378 -21.771 1.00 63.78 242 ALA A N 1
ATOM 1944 C CA . ALA A 1 242 ? -2.258 -10.694 -21.542 1.00 63.78 242 ALA A CA 1
ATOM 1945 C C . ALA A 1 242 ? -1.247 -11.758 -21.077 1.00 63.78 242 ALA A C 1
ATOM 1947 O O . ALA A 1 242 ? -1.458 -12.431 -20.069 1.00 63.78 242 ALA A O 1
ATOM 1948 N N . SER A 1 243 ? -0.110 -11.878 -21.772 1.00 66.62 243 SER A N 1
ATOM 1949 C CA . SER A 1 243 ? 0.902 -12.899 -21.456 1.00 66.62 243 SER A CA 1
ATOM 1950 C C . SER A 1 243 ? 1.631 -12.616 -20.141 1.00 66.62 243 SER A C 1
ATOM 1952 O O . SER A 1 243 ? 2.071 -13.530 -19.447 1.00 66.62 243 SER A O 1
ATOM 1954 N N . PHE A 1 244 ? 1.756 -11.337 -19.789 1.00 72.81 244 PHE A N 1
ATOM 1955 C CA . PHE A 1 244 ? 2.463 -10.901 -18.599 1.00 72.81 244 PHE A CA 1
ATOM 1956 C C . PHE A 1 244 ? 1.668 -11.164 -17.311 1.00 72.81 244 PHE A C 1
ATOM 1958 O O . PHE A 1 244 ? 2.226 -11.711 -16.361 1.00 72.81 244 PHE A O 1
ATOM 1965 N N . LYS A 1 245 ? 0.367 -10.840 -17.293 1.00 75.50 245 LYS A N 1
ATOM 1966 C CA . LYS A 1 245 ? -0.496 -11.025 -16.114 1.00 75.50 245 LYS A CA 1
ATOM 1967 C C . LYS A 1 245 ? -0.548 -12.484 -15.667 1.00 75.50 245 LYS A C 1
ATOM 1969 O O . LYS A 1 245 ? -0.372 -12.757 -14.485 1.00 75.50 245 LYS A O 1
ATOM 1974 N N . GLY A 1 246 ? -0.706 -13.410 -16.617 1.00 72.12 246 GLY A N 1
ATOM 1975 C CA . GLY A 1 246 ? -0.711 -14.847 -16.332 1.00 72.12 246 GLY A CA 1
ATOM 1976 C C . GLY A 1 246 ? 0.616 -15.343 -15.753 1.00 72.12 246 GLY A C 1
ATOM 1977 O O . GLY A 1 246 ? 0.617 -16.084 -14.776 1.00 72.12 246 GLY A O 1
ATOM 1978 N N . ARG A 1 247 ? 1.758 -14.877 -16.287 1.00 73.19 247 ARG A N 1
ATOM 1979 C CA . ARG A 1 247 ? 3.084 -15.211 -15.732 1.00 73.19 247 ARG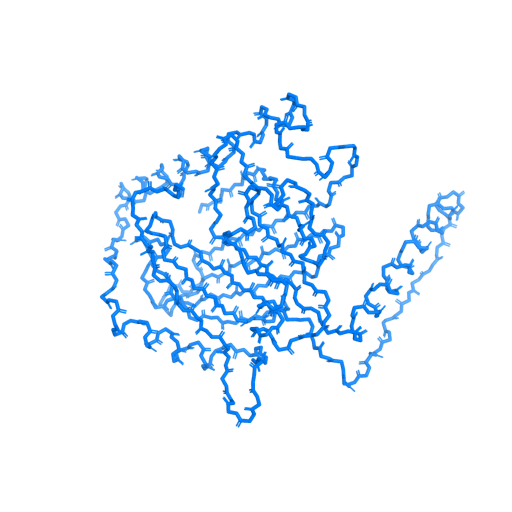 A CA 1
ATOM 1980 C C . ARG A 1 247 ? 3.290 -14.647 -14.328 1.00 73.19 247 ARG A C 1
ATOM 1982 O O . ARG A 1 247 ? 3.865 -15.333 -13.492 1.00 73.19 247 ARG A O 1
ATOM 1989 N N . ALA A 1 248 ? 2.841 -13.417 -14.072 1.00 73.31 248 ALA A N 1
ATOM 1990 C CA . ALA A 1 248 ? 2.947 -12.796 -12.755 1.00 73.31 248 ALA A CA 1
ATOM 1991 C C . ALA A 1 248 ? 2.094 -13.533 -11.711 1.00 73.31 248 ALA A C 1
ATOM 1993 O O . ALA A 1 248 ? 2.599 -13.811 -10.627 1.00 73.31 248 ALA A O 1
ATOM 1994 N N . ALA A 1 249 ? 0.857 -13.903 -12.060 1.00 74.62 249 ALA A N 1
ATOM 1995 C CA . ALA A 1 249 ? -0.027 -14.682 -11.195 1.00 74.62 249 ALA A CA 1
ATOM 1996 C C . ALA A 1 249 ? 0.551 -16.079 -10.897 1.00 74.62 249 ALA A C 1
ATOM 1998 O O . ALA A 1 249 ? 0.731 -16.428 -9.734 1.00 74.62 249 ALA A O 1
ATOM 1999 N N . ALA A 1 250 ? 0.970 -16.823 -11.926 1.00 74.50 250 ALA A N 1
ATOM 2000 C CA . ALA A 1 250 ? 1.569 -18.151 -11.753 1.00 74.50 250 ALA A CA 1
ATOM 2001 C C . ALA A 1 250 ? 2.877 -18.115 -10.938 1.00 74.50 250 ALA A C 1
ATOM 2003 O O . ALA A 1 250 ? 3.140 -18.983 -10.110 1.00 74.50 250 ALA A O 1
ATOM 2004 N N . ALA A 1 251 ? 3.712 -17.088 -11.134 1.00 73.31 251 ALA A N 1
ATOM 2005 C CA . ALA A 1 251 ? 4.919 -16.916 -10.331 1.00 73.31 251 ALA A CA 1
ATOM 2006 C C . ALA A 1 251 ? 4.607 -16.516 -8.876 1.00 73.31 251 ALA A C 1
ATOM 2008 O O . ALA A 1 251 ? 5.424 -16.778 -7.993 1.00 73.31 251 ALA A O 1
ATOM 2009 N N . ALA A 1 252 ? 3.466 -15.864 -8.625 1.00 73.25 252 ALA A N 1
ATOM 2010 C CA . ALA A 1 252 ? 3.044 -15.459 -7.290 1.00 73.25 252 ALA A CA 1
ATOM 2011 C C . ALA A 1 252 ? 2.533 -16.659 -6.490 1.00 73.25 252 ALA A C 1
ATOM 2013 O O . ALA A 1 252 ? 2.925 -16.803 -5.335 1.00 73.25 252 ALA A O 1
ATOM 2014 N N . GLU A 1 253 ? 1.775 -17.561 -7.120 1.00 71.56 253 GLU A N 1
ATOM 2015 C CA . GLU A 1 253 ? 1.334 -18.828 -6.514 1.00 71.56 253 GLU A CA 1
ATOM 2016 C C . GLU A 1 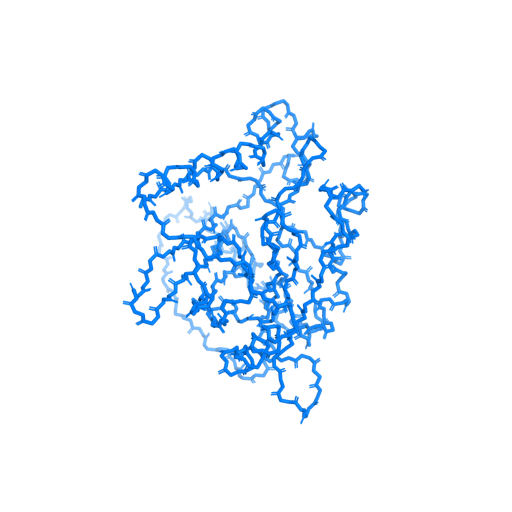253 ? 2.505 -19.666 -5.977 1.00 71.56 253 GLU A C 1
ATOM 2018 O O . GLU A 1 253 ? 2.394 -20.271 -4.917 1.00 71.56 253 GLU A O 1
ATOM 2023 N N . GLY A 1 254 ? 3.655 -19.662 -6.661 1.00 67.50 254 GLY A N 1
ATOM 2024 C CA . GLY A 1 254 ? 4.840 -20.409 -6.226 1.00 67.50 254 GLY A CA 1
ATOM 2025 C C . GLY A 1 254 ? 5.702 -19.729 -5.151 1.00 67.50 254 GLY A C 1
ATOM 2026 O O . GLY A 1 254 ? 6.596 -20.377 -4.603 1.00 67.50 254 GLY A O 1
ATOM 2027 N N . LYS A 1 255 ? 5.497 -18.433 -4.869 1.00 73.88 255 LYS A N 1
ATOM 2028 C CA . LYS A 1 255 ? 6.358 -17.647 -3.959 1.00 73.88 255 LYS A CA 1
ATOM 2029 C C . LYS A 1 255 ? 5.647 -17.152 -2.707 1.00 73.88 255 LYS A C 1
ATOM 2031 O O . LYS A 1 255 ? 6.267 -17.153 -1.642 1.00 73.88 255 LYS A O 1
ATOM 2036 N N . LEU A 1 256 ? 4.382 -16.762 -2.834 1.00 76.31 256 LEU A N 1
ATOM 2037 C CA . LEU A 1 256 ? 3.570 -16.318 -1.712 1.00 76.31 256 LEU A CA 1
ATOM 2038 C C . LEU A 1 256 ? 3.229 -17.512 -0.826 1.00 76.31 256 LEU A C 1
ATOM 2040 O O . LEU A 1 256 ? 2.867 -18.586 -1.304 1.00 76.31 256 LEU A O 1
ATOM 2044 N N . ARG A 1 257 ? 3.382 -17.325 0.484 1.00 71.50 257 ARG A N 1
ATOM 2045 C CA . ARG A 1 257 ? 3.164 -18.385 1.480 1.00 71.50 257 ARG A CA 1
ATOM 2046 C C . ARG A 1 257 ? 1.968 -18.112 2.384 1.00 71.50 257 ARG A C 1
ATOM 2048 O O . ARG A 1 257 ? 1.684 -18.917 3.270 1.00 71.50 257 ARG A O 1
ATOM 2055 N N . ALA A 1 258 ? 1.314 -16.965 2.226 1.00 66.06 258 ALA A N 1
ATOM 2056 C CA . ALA A 1 258 ? 0.130 -16.619 2.992 1.00 66.06 258 ALA A CA 1
ATOM 2057 C C . ALA A 1 258 ? -1.085 -17.445 2.529 1.00 66.06 258 ALA A C 1
ATOM 2059 O O . ALA A 1 258 ? -1.337 -17.519 1.329 1.00 66.06 258 ALA A O 1
ATOM 2060 N N . PRO A 1 259 ? -1.860 -18.051 3.443 1.00 63.69 259 PRO A N 1
ATOM 2061 C CA . PRO A 1 259 ? -3.046 -18.804 3.059 1.00 63.69 259 PRO A CA 1
ATOM 2062 C C . PRO A 1 259 ? -4.090 -17.883 2.411 1.00 63.69 259 PRO A C 1
ATOM 2064 O O . PRO A 1 259 ? -4.367 -16.791 2.903 1.00 63.69 259 PRO A O 1
ATOM 2067 N N . GLY A 1 260 ? -4.655 -18.339 1.294 1.00 53.44 260 GLY A N 1
ATOM 2068 C CA . GLY A 1 260 ? -5.746 -17.683 0.589 1.00 53.44 260 GLY A CA 1
ATOM 2069 C C . GLY A 1 260 ? -7.120 -18.125 1.053 1.00 53.44 260 GLY A C 1
ATOM 2070 O O . GLY A 1 260 ? -7.349 -19.309 1.291 1.00 53.44 260 GLY A O 1
ATOM 2071 N N . GLY A 1 261 ? -8.068 -17.194 1.120 1.00 46.84 261 GLY A N 1
ATOM 2072 C CA . GLY A 1 261 ? -9.470 -17.520 1.354 1.00 46.84 261 GLY A CA 1
ATOM 2073 C C . GLY A 1 261 ? -10.157 -18.138 0.132 1.00 46.84 261 GLY A C 1
ATOM 2074 O O . GLY A 1 261 ? -10.792 -17.418 -0.632 1.00 46.84 261 GLY A O 1
ATOM 2075 N N . ARG A 1 262 ? -10.090 -19.466 -0.020 1.00 40.38 262 ARG A N 1
ATOM 2076 C CA . ARG A 1 262 ? -11.195 -20.369 -0.425 1.00 40.38 262 ARG A CA 1
ATOM 2077 C C . ARG A 1 262 ? -10.702 -21.816 -0.392 1.00 40.38 262 ARG A C 1
ATOM 2079 O O . ARG A 1 262 ? -9.561 -22.090 -0.731 1.00 40.38 262 ARG A O 1
ATOM 2086 N N . GLY A 1 263 ? -11.571 -22.704 0.089 1.00 36.56 263 GLY A N 1
ATOM 2087 C CA . GLY A 1 263 ? -11.256 -24.090 0.424 1.00 36.56 263 GLY A CA 1
ATOM 2088 C C . GLY A 1 263 ? -10.618 -24.909 -0.701 1.00 36.56 263 GLY A C 1
ATOM 2089 O O . GLY A 1 263 ? -10.847 -24.650 -1.875 1.00 36.56 263 GLY A O 1
ATOM 2090 N N . ASP A 1 264 ? -9.831 -25.894 -0.272 1.00 35.28 264 ASP A N 1
ATOM 2091 C CA . ASP A 1 264 ? -9.340 -27.092 -0.973 1.00 35.28 264 ASP A CA 1
ATOM 2092 C C . ASP A 1 264 ? -8.698 -26.991 -2.371 1.00 35.28 264 ASP A C 1
ATOM 2094 O O . ASP A 1 264 ? -8.210 -28.001 -2.868 1.00 35.28 264 ASP A O 1
ATOM 2098 N N . GLU A 1 265 ? -8.536 -25.804 -2.959 1.00 40.59 265 GLU A N 1
ATOM 2099 C CA . GLU A 1 265 ? -7.738 -25.599 -4.183 1.00 40.59 265 GLU A CA 1
ATOM 2100 C C . GLU A 1 265 ? -6.719 -24.447 -4.022 1.00 40.59 265 GLU A C 1
ATOM 2102 O O . GLU A 1 265 ? -6.734 -23.435 -4.711 1.00 40.59 265 GLU A O 1
ATOM 2107 N N . GLY A 1 266 ? -5.831 -24.604 -3.034 1.00 47.50 266 GLY A N 1
ATOM 2108 C CA . GLY A 1 266 ? -4.370 -24.418 -3.135 1.00 47.50 266 GLY A CA 1
ATOM 2109 C C . GLY A 1 266 ? -3.713 -23.162 -3.740 1.00 47.50 266 GLY A C 1
ATOM 2110 O O . GLY A 1 266 ? -2.546 -23.276 -4.107 1.00 47.50 266 GLY A O 1
ATOM 2111 N N . GLY A 1 267 ? -4.365 -21.999 -3.849 1.00 54.75 267 GLY A N 1
ATOM 2112 C CA . GLY A 1 267 ? -3.756 -20.780 -4.422 1.00 54.75 267 GLY A CA 1
ATOM 2113 C C . GLY A 1 267 ? -3.701 -19.563 -3.486 1.00 54.75 267 GLY A C 1
ATOM 2114 O O . GLY A 1 267 ? -4.628 -19.311 -2.714 1.00 54.75 267 GLY A O 1
ATOM 2115 N N . CYS A 1 268 ? -2.633 -18.758 -3.581 1.00 65.31 268 CYS A N 1
ATOM 2116 C CA . CYS A 1 268 ? -2.589 -17.423 -2.969 1.00 65.31 268 CYS A CA 1
ATOM 2117 C C . CYS A 1 268 ? -3.442 -16.443 -3.800 1.00 65.31 268 CYS A C 1
ATOM 2119 O O . CYS A 1 268 ? -3.196 -16.322 -5.001 1.00 65.31 268 CYS A O 1
ATOM 2121 N N . PRO A 1 269 ? -4.399 -15.698 -3.213 1.00 77.00 269 PRO A N 1
ATOM 2122 C CA . PRO A 1 269 ? -5.272 -14.802 -3.953 1.00 77.00 269 PRO A CA 1
ATOM 2123 C C . PRO A 1 269 ? -4.438 -13.684 -4.569 1.00 77.00 269 PRO A C 1
ATOM 2125 O O . PRO A 1 269 ? -3.733 -12.954 -3.866 1.00 77.00 269 PRO A O 1
ATOM 2128 N N . PHE A 1 270 ? -4.520 -13.571 -5.891 1.00 81.94 270 PHE A N 1
ATOM 2129 C CA . PHE A 1 270 ? -3.817 -12.580 -6.688 1.00 81.94 270 PHE A CA 1
ATOM 2130 C C . PHE A 1 270 ? -4.804 -11.973 -7.685 1.00 81.94 270 PHE A C 1
ATOM 2132 O O . PHE A 1 270 ? -5.327 -12.662 -8.560 1.00 81.94 270 PHE A O 1
ATOM 2139 N N . GLU A 1 271 ? -5.076 -10.679 -7.552 1.00 85.31 271 GLU A N 1
ATOM 2140 C CA . GLU A 1 271 ? -6.041 -9.968 -8.389 1.00 85.31 271 GLU A CA 1
ATOM 2141 C C . GLU A 1 271 ? -5.352 -8.830 -9.135 1.00 85.31 271 GLU A C 1
ATOM 2143 O O . GLU A 1 271 ? -4.632 -8.020 -8.549 1.00 85.31 271 GLU A O 1
ATOM 2148 N N . TRP A 1 272 ? -5.619 -8.747 -10.437 1.00 84.00 272 TRP A N 1
ATOM 2149 C CA . TRP A 1 272 ? -5.217 -7.627 -11.274 1.00 84.00 272 TRP A CA 1
ATOM 2150 C C . TRP A 1 272 ? -6.415 -6.742 -11.594 1.00 84.00 272 TRP A C 1
ATOM 2152 O O . TRP A 1 272 ? -7.451 -7.232 -12.038 1.00 84.00 272 TRP A O 1
ATOM 2162 N N . THR A 1 273 ? -6.254 -5.430 -11.462 1.00 82.94 273 THR A N 1
ATOM 2163 C CA . THR A 1 273 ? -7.230 -4.448 -11.938 1.00 82.94 273 THR A CA 1
ATOM 2164 C C . THR A 1 273 ? -6.550 -3.507 -12.920 1.00 82.94 273 THR A C 1
ATOM 2166 O O . THR A 1 273 ? -5.619 -2.786 -12.562 1.00 82.94 273 THR A O 1
ATOM 2169 N N . ASP A 1 274 ? -7.021 -3.506 -14.166 1.00 79.75 274 ASP A N 1
ATOM 2170 C CA . ASP A 1 274 ? -6.562 -2.536 -15.155 1.00 79.75 274 ASP A CA 1
ATOM 2171 C C . ASP A 1 274 ? -7.077 -1.134 -14.823 1.00 79.75 274 ASP A C 1
ATOM 2173 O O . ASP A 1 274 ? -8.191 -0.945 -14.320 1.00 79.75 274 ASP A O 1
ATOM 2177 N N . THR A 1 275 ? -6.251 -0.141 -15.135 1.00 70.50 275 THR A N 1
ATOM 2178 C CA . THR A 1 275 ? -6.649 1.271 -15.113 1.00 70.50 275 THR A CA 1
ATOM 2179 C C . THR A 1 275 ? -7.877 1.507 -15.998 1.00 70.50 275 THR A C 1
ATOM 2181 O O . THR A 1 275 ? -7.948 1.032 -17.132 1.00 70.50 275 THR A O 1
ATOM 2184 N N . ARG A 1 276 ? -8.861 2.252 -15.472 1.00 57.47 276 ARG A N 1
ATOM 2185 C CA . ARG A 1 276 ? -10.093 2.591 -16.203 1.00 57.47 276 ARG A CA 1
ATOM 2186 C C . ARG A 1 276 ? -9.954 3.847 -17.078 1.00 57.47 276 ARG A C 1
ATOM 2188 O O . ARG A 1 276 ? -10.725 3.965 -18.022 1.00 57.47 276 ARG A O 1
ATOM 2195 N N . ALA A 1 277 ? -8.998 4.747 -16.801 1.00 49.47 277 ALA A N 1
ATOM 2196 C CA . ALA A 1 277 ? -8.651 5.903 -17.645 1.00 49.47 277 ALA A CA 1
ATOM 2197 C C . ALA A 1 277 ? -7.436 6.700 -17.110 1.00 49.47 277 ALA A C 1
ATOM 2199 O O . ALA A 1 277 ? -7.184 6.758 -15.908 1.00 49.47 277 ALA A O 1
ATOM 2200 N N . TRP A 1 278 ? -6.731 7.370 -18.029 1.00 44.31 278 TRP A N 1
ATOM 2201 C CA . TRP A 1 278 ? -5.740 8.435 -17.800 1.00 44.31 278 TRP A CA 1
ATOM 2202 C C . TRP A 1 278 ? -6.404 9.821 -17.936 1.00 44.31 278 TRP A C 1
ATOM 2204 O O . TRP A 1 278 ? -7.309 9.933 -18.762 1.00 44.31 278 TRP A O 1
ATOM 2214 N N . PRO A 1 279 ? -5.925 10.904 -17.291 1.00 47.94 279 PRO A N 1
ATOM 2215 C CA . PRO A 1 279 ? -4.981 10.995 -16.182 1.00 47.94 279 PRO A CA 1
ATOM 2216 C C . PRO A 1 279 ? -5.680 11.507 -14.919 1.00 47.94 279 PRO A C 1
ATOM 2218 O O . PRO A 1 279 ? -6.323 12.550 -14.956 1.00 47.94 279 PRO A O 1
ATOM 2221 N N . TRP A 1 280 ? -5.441 10.857 -13.784 1.00 44.28 280 TRP A N 1
ATOM 2222 C CA . TRP A 1 280 ? -5.935 11.283 -12.468 1.00 44.28 280 TRP A CA 1
ATOM 2223 C C . TRP A 1 280 ? -7.442 11.057 -12.282 1.00 44.28 280 TRP A C 1
ATOM 2225 O O . TRP A 1 280 ? -8.273 11.630 -12.972 1.00 44.28 280 TRP A O 1
ATOM 2235 N N . TYR A 1 281 ? -7.756 10.193 -11.319 1.00 39.84 281 TYR A N 1
ATOM 2236 C CA . TYR A 1 281 ? -9.085 9.949 -10.766 1.00 39.84 281 TYR A CA 1
ATOM 2237 C C . TYR A 1 281 ? -9.938 11.234 -10.727 1.00 39.84 281 TYR A C 1
ATOM 2239 O O . TYR A 1 281 ? -9.565 12.193 -10.047 1.00 39.84 281 TYR A O 1
ATOM 2247 N N . LEU A 1 282 ? -11.042 11.237 -11.483 1.00 31.64 282 LEU A N 1
ATOM 2248 C CA . LEU A 1 282 ? -12.187 12.130 -11.291 1.00 31.64 282 LEU A CA 1
ATOM 2249 C C . LEU A 1 282 ? -13.212 11.420 -10.410 1.00 31.64 282 LEU A C 1
ATOM 2251 O O . LEU A 1 282 ? -13.458 10.222 -10.684 1.00 31.64 282 LEU A O 1
#

Radius of gyration: 20.54 Å; chains: 1; bounding box: 40×53×66 Å

Sequence (282 aa):
MCVRYNVRVALVDLDDPPAWFVRRQQQDHLTADQARQFAGTDGNVLLLTNPVSAGYTQNPISVYYCYGRREQQEQQQKQQQQQERQQDRRQQQQHEQQQHDRPRQLGDGATPLVAIAEVTNTPWGDRVRFVFRPEGDESPKALHVSPFMDMENTWHLRATPPGEGLKLSVVVTHPRLGQYFDAHLIAKRCSGPHATALNEAAGWGSLLRYGFMPQRVALWIYWQAVVLIAKGCPIHPKPDGASFKGRAAAAAEGKLRAPGGRGDEGGCPFEWTDTRAWPWYL

Organism: NCBI:txid145388